Protein AF-A0A1U7EDB3-F1 (afdb_monomer)

Secondary structure (DSSP, 8-state):
--PPP--------------TTTTHHHHHHHHHHHHTTSTT-S-HHHHHHHHTTTTSSEE--S-GGG-S-GGGGGG-S-EEEEE-SPP-S---SS-SEEEE-TTSS-HHHHHHHHHHTS-TTSPPPPHHHHHHHHHHHHHHTTTTTSS--HHHHHHHHHHHHTT--HHHHHHHTPPPHHHHHHHHHHHTT-EEEETTEEEEE--TT-B--HHHHHHHHHHHTTSTT-SEEEEEEE-TTSPEEEEEEESSSS-HHHHHHHTT-EEETTEEEEEESS--HHHHHHHHHHHHHHHHHHTTT-

Mean predicted aligned error: 13.21 Å

pLDDT: mean 75.62, std 24.79, range [22.94, 98.5]

Nearest PDB structures (foldseek):
  5xt3-assembly1_A  TM=9.111E-01  e=3.108E-29  Staphylococcus aureus
  5xsp-assembly1_B  TM=9.036E-01  e=4.960E-29  Staphylococcus aureus
  5o25-assembly1_B  TM=7.641E-01  e=4.954E-14  Thermotoga maritima
  4ls9-assembly1_B  TM=7.081E-01  e=4.673E-14  Mycolicibacterium smegmatis MC2 155
  5o4z-assembly1_A  TM=6.598E-01  e=5.568E-14  Thermotoga maritima

Foldseek 3Di:
DDDDDDDDDDDDDDDDPPDPPPPVVVVVVVVVVVVVVPPQPADLVSLLCVLCPPPVEPQDDLALVPDPCNVVVVVDPEHEYQWQPDHDPHGDPDHPYYHYNVLDLTSLLVVLVVLVPDDPVDDHDAQSSLQSSLLRSCVSCVNVVRSHDPSSVVSNVSSVVNNHDVVVSCVSPDDDPVLVVQLVVQCVQWDDLDFQEIETEDAQPDADDPVSQQVSQVVQQVDPRHQKYWYWGQHPVRWIKIWIAGPLQFQVQVLQVQVVWGDGRGTTMDTGPPDTSVRVVVVSSVSVVVCVVVVVGD

Sequence (298 aa):
MTQPTYSLGSEPPTTHLKNGKGRNTHCQQRLQTIGNTGLLSNSLSIKVFKIFYAFDIAIKLHKPSMIPAPELMDVSSNVVIIDHHRRGQEFPDNPVLVYIEPYASSASELITELFEYQSNDIDTINKIEATAMLAGIIVDTRNFSLRTGSRTFDAASYLQSNGADTVLIQEALKEDLDTYLERSHLLETMEFVVPGMAVVNGADDRVYDTVLAAQTADTMLSMEDVEASFVITKRTDGRVGISARSLSKVNVQRIMEKLGGGGHLSNAATQIENVSVSEAKKRLEDVLKDEEEKGETR

Radius of gyration: 25.46 Å; Cα contacts (8 Å, |Δi|>4): 442; chains: 1; bounding box: 48×45×102 Å

Structure (mmCIF, N/CA/C/O backbone):
data_AF-A0A1U7EDB3-F1
#
_entry.id   AF-A0A1U7EDB3-F1
#
loop_
_atom_site.group_PDB
_atom_site.id
_atom_site.type_symbol
_atom_site.label_atom_id
_atom_site.label_alt_id
_atom_site.label_comp_id
_atom_site.label_asym_id
_atom_site.label_entity_id
_atom_site.label_seq_id
_atom_site.pdbx_PDB_ins_code
_atom_site.Cartn_x
_atom_site.Cartn_y
_atom_site.Cartn_z
_atom_site.occupancy
_atom_site.B_iso_or_equiv
_atom_site.auth_seq_id
_atom_site.auth_comp_id
_atom_site.auth_asym_id
_atom_site.auth_atom_id
_atom_site.pdbx_PDB_model_num
ATOM 1 N N . MET A 1 1 ? -13.092 -21.148 -81.196 1.00 36.72 1 MET A N 1
ATOM 2 C CA . MET A 1 1 ? -13.319 -20.381 -79.950 1.00 36.72 1 MET A CA 1
ATOM 3 C C . MET A 1 1 ? -13.245 -21.349 -78.781 1.00 36.72 1 MET A C 1
ATOM 5 O O . MET A 1 1 ? -13.557 -22.505 -79.006 1.00 36.72 1 MET A O 1
ATOM 9 N N . THR A 1 2 ? -12.826 -20.848 -77.612 1.00 28.17 2 THR A N 1
ATOM 10 C CA . THR A 1 2 ? -12.605 -21.511 -76.304 1.00 28.17 2 THR A CA 1
ATOM 11 C C . THR A 1 2 ? -11.294 -22.290 -76.122 1.00 28.17 2 THR A C 1
ATOM 13 O O . THR A 1 2 ? -11.186 -23.451 -76.502 1.00 28.17 2 THR A O 1
ATOM 16 N N . GLN A 1 3 ? -10.324 -21.637 -75.470 1.00 22.94 3 GLN A N 1
ATOM 17 C CA . GLN A 1 3 ? -9.308 -22.287 -74.635 1.00 22.94 3 GLN A CA 1
ATOM 18 C C . GLN A 1 3 ? -9.808 -22.344 -73.179 1.00 22.94 3 GLN A C 1
ATOM 20 O O . GLN A 1 3 ? -10.426 -21.370 -72.740 1.00 22.94 3 GLN A O 1
ATOM 25 N N . PRO A 1 4 ? -9.514 -23.418 -72.424 1.00 27.59 4 PRO A N 1
ATOM 26 C CA . PRO A 1 4 ? -9.643 -23.453 -70.978 1.00 27.59 4 PRO A CA 1
ATOM 27 C C . PRO A 1 4 ? -8.294 -23.303 -70.252 1.00 27.59 4 PRO A C 1
ATOM 29 O O . PRO A 1 4 ? -7.214 -23.578 -70.771 1.00 27.59 4 PRO A O 1
ATOM 32 N N . THR A 1 5 ? -8.441 -22.840 -69.019 1.00 26.44 5 THR A N 1
ATOM 33 C CA . THR A 1 5 ? -7.490 -22.488 -67.962 1.00 26.44 5 THR A CA 1
ATOM 34 C C . THR A 1 5 ? -6.628 -23.642 -67.437 1.00 26.44 5 THR A C 1
ATOM 36 O O . THR A 1 5 ? -7.140 -24.742 -67.243 1.00 26.44 5 THR A O 1
ATOM 39 N N . TYR A 1 6 ? -5.374 -23.344 -67.065 1.00 26.00 6 TYR A N 1
ATOM 40 C CA . TYR A 1 6 ? -4.557 -24.156 -66.153 1.00 26.00 6 TYR A CA 1
ATOM 41 C C . TYR A 1 6 ? -4.039 -23.326 -64.969 1.00 26.00 6 TYR A C 1
ATOM 43 O O . TYR A 1 6 ? -3.712 -22.149 -65.096 1.00 26.00 6 TYR A O 1
ATOM 51 N N . SER A 1 7 ? -4.008 -24.004 -63.825 1.00 25.78 7 SER A N 1
ATOM 52 C CA . SER A 1 7 ? -3.592 -23.608 -62.478 1.00 25.78 7 SER A CA 1
ATOM 53 C C . SER A 1 7 ? -2.127 -23.178 -62.355 1.00 25.78 7 SER A C 1
ATOM 55 O O . SER A 1 7 ? -1.255 -23.830 -62.929 1.00 25.78 7 SER A O 1
ATOM 57 N N . LEU A 1 8 ? -1.846 -22.204 -61.484 1.00 28.94 8 LEU A N 1
ATOM 58 C CA . LEU A 1 8 ? -0.508 -21.956 -60.939 1.00 28.94 8 LEU A CA 1
ATOM 59 C C . LEU A 1 8 ? -0.521 -22.075 -59.415 1.00 28.94 8 LEU A C 1
ATOM 61 O O . LEU A 1 8 ? -1.421 -21.577 -58.739 1.00 28.94 8 LEU A O 1
ATOM 65 N N . GLY A 1 9 ? 0.473 -22.819 -58.936 1.00 25.00 9 GLY A N 1
ATOM 66 C CA . GLY A 1 9 ? 0.711 -23.159 -57.548 1.00 25.00 9 GLY A CA 1
ATOM 67 C C . GLY A 1 9 ? 1.362 -22.045 -56.733 1.00 25.00 9 GLY A C 1
ATOM 68 O O . GLY A 1 9 ? 1.677 -20.959 -57.207 1.00 25.00 9 GLY A O 1
ATOM 69 N N . SER A 1 10 ? 1.523 -22.403 -55.470 1.00 27.78 10 SER A N 1
ATOM 70 C CA . SER A 1 10 ? 2.041 -21.688 -54.312 1.00 27.78 10 SER A CA 1
ATOM 71 C C . SER A 1 10 ? 3.460 -21.116 -54.438 1.00 27.78 10 SER A C 1
ATOM 73 O O . SER A 1 10 ? 4.402 -21.872 -54.665 1.00 27.78 10 SER A O 1
ATOM 75 N N . GLU A 1 11 ? 3.613 -19.840 -54.076 1.00 23.92 11 GLU A N 1
ATOM 76 C CA . GLU A 1 11 ? 4.826 -19.273 -53.465 1.00 23.92 11 GLU A CA 1
ATOM 77 C C . GLU A 1 11 ? 4.424 -18.440 -52.225 1.00 23.92 11 GLU A C 1
ATOM 79 O O . GLU A 1 11 ? 3.386 -17.770 -52.257 1.00 23.92 11 GLU A O 1
ATOM 84 N N . PRO A 1 12 ? 5.182 -18.487 -51.112 1.00 25.50 12 PRO A N 1
ATOM 85 C CA . PRO A 1 12 ? 4.883 -17.710 -49.912 1.00 25.50 12 PRO A CA 1
ATOM 86 C C . PRO A 1 12 ? 5.317 -16.240 -50.078 1.00 25.50 12 PRO A C 1
ATOM 88 O O . PRO A 1 12 ? 6.393 -15.978 -50.619 1.00 25.50 12 PRO A O 1
ATOM 91 N N . PRO A 1 13 ? 4.544 -15.258 -49.578 1.00 27.50 13 PRO A N 1
ATOM 92 C CA . PRO A 1 13 ? 4.941 -13.861 -49.651 1.00 27.50 13 PRO A CA 1
ATOM 93 C C . PRO A 1 13 ? 6.043 -13.568 -48.626 1.00 27.50 13 PRO A C 1
ATOM 95 O O . PRO A 1 13 ? 5.805 -13.460 -47.425 1.00 27.50 13 PRO A O 1
ATOM 98 N N . THR A 1 14 ? 7.265 -13.387 -49.116 1.00 26.02 14 THR A N 1
ATOM 99 C CA . THR A 1 14 ? 8.355 -12.725 -48.399 1.00 26.02 14 THR A CA 1
ATOM 100 C C . THR A 1 14 ? 7.995 -11.256 -48.160 1.00 26.02 14 THR A C 1
ATOM 102 O O . THR A 1 14 ? 8.164 -10.410 -49.040 1.00 26.02 14 THR A O 1
ATOM 105 N N . THR A 1 15 ? 7.508 -10.914 -46.967 1.00 27.59 15 THR A N 1
ATOM 106 C CA . THR A 1 15 ? 7.399 -9.515 -46.535 1.00 27.59 15 THR A CA 1
ATOM 107 C C . THR A 1 15 ? 8.701 -9.073 -45.884 1.00 27.59 15 THR A C 1
ATOM 109 O O . THR A 1 15 ? 8.975 -9.360 -44.722 1.00 27.59 15 THR A O 1
ATOM 112 N N . HIS A 1 16 ? 9.503 -8.346 -46.658 1.00 24.17 16 HIS A N 1
ATOM 113 C CA . HIS A 1 16 ? 10.640 -7.574 -46.176 1.00 24.17 16 HIS A CA 1
ATOM 114 C C . HIS A 1 16 ? 10.219 -6.625 -45.038 1.00 24.17 16 HIS A C 1
ATOM 116 O O . HIS A 1 16 ? 9.468 -5.672 -45.261 1.00 24.17 16 HIS A O 1
ATOM 122 N N . LEU A 1 17 ? 10.761 -6.851 -43.838 1.00 26.91 17 LEU A N 1
ATOM 123 C CA . LEU A 1 17 ? 10.853 -5.866 -42.759 1.00 26.91 17 LEU A CA 1
ATOM 124 C C . LEU A 1 17 ? 11.657 -4.658 -43.266 1.00 26.91 17 LEU A C 1
ATOM 126 O O . LEU A 1 17 ? 12.885 -4.640 -43.247 1.00 26.91 17 LEU A O 1
ATOM 130 N N . LYS A 1 18 ? 10.961 -3.644 -43.785 1.00 26.33 18 LYS A N 1
ATOM 131 C CA . LYS A 1 18 ? 11.568 -2.357 -44.138 1.00 26.33 18 LYS A CA 1
ATOM 132 C C . LYS A 1 18 ? 11.773 -1.526 -42.867 1.00 26.33 18 LYS A C 1
ATOM 134 O O . LYS A 1 18 ? 10.814 -0.993 -42.322 1.00 26.33 18 LYS A O 1
ATOM 139 N N . ASN A 1 19 ? 13.036 -1.429 -42.451 1.00 29.80 19 ASN A N 1
ATOM 140 C CA . ASN A 1 19 ? 13.691 -0.406 -41.623 1.00 29.80 19 ASN A CA 1
ATOM 141 C C . ASN A 1 19 ? 12.784 0.578 -40.848 1.00 29.80 19 ASN A C 1
ATOM 143 O O . ASN A 1 19 ? 12.251 1.539 -41.408 1.00 29.80 19 ASN A O 1
ATOM 147 N N . GLY A 1 20 ? 12.756 0.420 -39.520 1.00 32.19 20 GLY A N 1
ATOM 148 C CA . GLY A 1 20 ? 12.051 1.245 -38.526 1.00 32.19 20 GLY A CA 1
ATOM 149 C C . GLY A 1 20 ? 12.555 2.685 -38.313 1.00 32.19 20 GLY A C 1
ATOM 150 O O . GLY A 1 20 ? 12.258 3.287 -37.288 1.00 32.19 20 GLY A O 1
ATOM 151 N N . LYS A 1 21 ? 13.279 3.291 -39.264 1.00 29.84 21 LYS A N 1
ATOM 152 C CA . LYS A 1 21 ? 13.798 4.670 -39.111 1.00 29.84 21 LYS A CA 1
ATOM 153 C C . LYS A 1 21 ? 12.766 5.777 -39.384 1.00 29.84 21 LYS A C 1
ATOM 155 O O . LYS A 1 21 ? 12.985 6.909 -38.975 1.00 29.84 21 LYS A O 1
ATOM 160 N N . GLY A 1 22 ? 11.655 5.477 -40.066 1.00 26.80 22 GLY A N 1
ATOM 161 C CA . GLY A 1 22 ? 10.676 6.491 -40.501 1.00 26.80 22 GLY A CA 1
ATOM 162 C C . GLY A 1 22 ? 9.413 6.639 -39.641 1.00 26.80 22 GLY A C 1
ATOM 163 O O . GLY A 1 22 ? 8.732 7.651 -39.754 1.00 26.80 22 GLY A O 1
ATOM 164 N N . ARG A 1 23 ? 9.073 5.647 -38.805 1.00 34.41 23 ARG A N 1
ATOM 165 C CA . ARG A 1 23 ? 7.847 5.669 -37.973 1.00 34.41 23 ARG A CA 1
ATOM 166 C C . ARG A 1 23 ? 8.093 6.236 -36.574 1.00 34.41 23 ARG A C 1
ATOM 168 O O . ARG A 1 23 ? 7.235 6.926 -36.030 1.00 34.41 23 ARG A O 1
ATOM 175 N N . ASN A 1 24 ? 9.309 6.045 -36.062 1.00 37.12 24 ASN A N 1
ATOM 176 C CA . ASN A 1 24 ? 9.748 6.525 -34.753 1.00 37.12 24 ASN A CA 1
ATOM 177 C C . ASN A 1 24 ? 9.695 8.067 -34.640 1.00 37.12 24 ASN A C 1
ATOM 179 O O . ASN A 1 24 ? 9.317 8.622 -33.612 1.00 37.12 24 ASN A O 1
ATOM 183 N N . THR A 1 25 ? 9.965 8.779 -35.737 1.00 31.83 25 THR A N 1
ATOM 184 C CA . THR A 1 25 ? 9.966 10.251 -35.798 1.00 31.83 25 THR A CA 1
ATOM 185 C C . THR A 1 25 ? 8.581 10.876 -35.633 1.00 31.83 25 THR A C 1
ATOM 187 O O . THR A 1 25 ? 8.468 11.937 -35.021 1.00 31.83 25 THR A O 1
ATOM 190 N N . HIS A 1 26 ? 7.517 10.234 -36.125 1.00 32.47 26 HIS A N 1
ATOM 191 C CA . HIS A 1 26 ? 6.167 10.804 -36.048 1.00 32.47 26 HIS A CA 1
ATOM 192 C C . HIS A 1 26 ? 5.552 10.651 -34.646 1.00 32.47 26 HIS A C 1
ATOM 194 O O . HIS A 1 26 ? 4.855 11.547 -34.165 1.00 32.47 26 HIS A O 1
ATOM 200 N N . CYS A 1 27 ? 5.881 9.554 -33.954 1.00 34.91 27 CYS A N 1
ATOM 201 C CA . CYS A 1 27 ? 5.460 9.300 -32.576 1.00 34.91 27 CYS A CA 1
ATOM 202 C C . CYS A 1 27 ? 6.243 10.175 -31.573 1.00 34.91 27 CYS A C 1
ATOM 204 O O . CYS A 1 27 ? 5.649 10.818 -30.704 1.00 34.91 27 CYS A O 1
ATOM 206 N N . GLN A 1 28 ? 7.561 10.324 -31.769 1.00 35.06 28 GLN A N 1
ATOM 207 C CA . GLN A 1 28 ? 8.404 11.234 -30.978 1.00 35.06 28 GLN A CA 1
ATOM 208 C C . GLN A 1 28 ? 7.965 12.706 -31.080 1.00 35.06 28 GLN A C 1
ATOM 210 O O . GLN A 1 28 ? 7.926 13.409 -30.068 1.00 35.06 28 GLN A O 1
ATOM 215 N N . GLN A 1 29 ? 7.573 13.173 -32.272 1.00 32.22 29 GLN A N 1
ATOM 216 C CA . GLN A 1 29 ? 7.087 14.546 -32.477 1.00 32.22 29 GLN A CA 1
ATOM 217 C C . GLN A 1 29 ? 5.763 14.829 -31.742 1.00 32.22 29 GLN A C 1
ATOM 219 O O . GLN A 1 29 ? 5.570 15.923 -31.204 1.00 32.22 29 GLN A O 1
ATOM 224 N N . ARG A 1 30 ? 4.855 13.848 -31.647 1.00 39.81 30 ARG A N 1
ATOM 225 C CA . ARG A 1 30 ? 3.594 14.008 -30.897 1.00 39.81 30 ARG A CA 1
ATOM 226 C C . ARG A 1 30 ? 3.786 13.928 -29.381 1.00 39.81 30 ARG A C 1
ATOM 228 O O . ARG A 1 30 ? 3.149 14.697 -28.666 1.00 39.81 30 ARG A O 1
ATOM 235 N N . LEU A 1 31 ? 4.726 13.120 -28.889 1.00 35.19 31 LEU A N 1
ATOM 236 C CA . LEU A 1 31 ? 5.117 13.091 -27.470 1.00 35.19 31 LEU A CA 1
ATOM 237 C C . LEU A 1 31 ? 5.738 14.415 -26.993 1.00 35.19 31 LEU A C 1
ATOM 239 O O . LEU A 1 31 ? 5.483 14.838 -25.866 1.00 35.19 31 LEU A O 1
ATOM 243 N N . GLN A 1 32 ? 6.503 15.104 -27.848 1.00 34.72 32 GLN A N 1
ATOM 244 C CA . GLN A 1 32 ? 6.981 16.466 -27.568 1.00 34.72 32 GLN A CA 1
ATOM 245 C C . GLN A 1 32 ? 5.835 17.487 -27.537 1.00 34.72 32 GLN A C 1
ATOM 247 O O . GLN A 1 32 ? 5.824 18.380 -26.693 1.00 34.72 32 GLN A O 1
ATOM 252 N N . THR A 1 33 ? 4.838 17.327 -28.412 1.00 33.19 33 THR A N 1
ATOM 253 C CA . THR A 1 33 ? 3.674 18.225 -28.473 1.00 33.19 33 THR A CA 1
ATOM 254 C C . THR A 1 33 ? 2.795 18.097 -27.221 1.00 33.19 33 THR A C 1
ATOM 256 O O . THR A 1 33 ? 2.348 19.108 -26.690 1.00 33.19 33 THR A O 1
ATOM 259 N N . ILE A 1 34 ? 2.616 16.881 -26.692 1.00 35.22 34 ILE A N 1
ATOM 260 C CA . ILE A 1 34 ? 1.866 16.617 -25.447 1.00 35.22 34 ILE A CA 1
ATOM 261 C C . ILE A 1 34 ? 2.701 16.977 -24.200 1.00 35.22 34 ILE A C 1
ATOM 263 O O . ILE A 1 34 ? 2.164 17.421 -23.191 1.00 35.22 34 ILE A O 1
ATOM 267 N N . GLY A 1 35 ? 4.032 16.864 -24.260 1.00 33.59 35 GLY A N 1
ATOM 268 C CA . GLY A 1 35 ? 4.919 17.353 -23.197 1.00 33.59 35 GLY A CA 1
ATOM 269 C C . GLY A 1 35 ? 4.859 18.874 -22.994 1.00 33.59 35 GLY A C 1
ATOM 270 O O . GLY A 1 35 ? 5.029 19.345 -21.873 1.00 33.59 35 GLY A O 1
ATOM 271 N N . ASN A 1 36 ? 4.559 19.636 -24.051 1.00 32.97 36 ASN A N 1
ATOM 272 C CA . ASN A 1 36 ? 4.476 21.099 -24.012 1.00 32.97 36 ASN A CA 1
ATOM 273 C C . ASN A 1 36 ? 3.123 21.648 -23.517 1.00 32.97 36 ASN A C 1
ATOM 275 O O . ASN A 1 36 ? 3.024 22.849 -23.280 1.00 32.97 36 ASN A O 1
ATOM 279 N N . THR A 1 37 ? 2.089 20.815 -23.334 1.00 34.88 37 THR A N 1
ATOM 280 C CA . THR A 1 37 ? 0.769 21.262 -22.836 1.00 34.88 37 THR A CA 1
ATOM 281 C C . THR A 1 37 ? 0.652 21.255 -21.309 1.00 34.88 37 THR A C 1
ATOM 283 O O . THR A 1 37 ? -0.422 21.526 -20.779 1.00 34.88 37 THR A O 1
ATOM 286 N N . GLY A 1 38 ? 1.732 20.951 -20.578 1.00 29.80 38 GLY A N 1
ATOM 287 C CA . GLY A 1 38 ? 1.750 20.991 -19.109 1.00 29.80 38 GLY A CA 1
ATOM 288 C C . GLY A 1 38 ? 0.920 19.901 -18.412 1.00 29.80 38 GLY A C 1
ATOM 289 O O . GLY A 1 38 ? 0.904 19.851 -17.187 1.00 29.80 38 GLY A O 1
ATOM 290 N N . LEU A 1 39 ? 0.283 18.995 -19.162 1.00 32.72 39 LEU A N 1
ATOM 291 C CA . LEU A 1 39 ? -0.579 17.918 -18.647 1.00 32.72 39 LEU A CA 1
ATOM 292 C C . LEU A 1 39 ? 0.178 16.722 -18.032 1.00 32.72 39 LEU A C 1
ATOM 294 O O . LEU A 1 39 ? -0.452 15.818 -17.495 1.00 32.72 39 LEU A O 1
ATOM 298 N N . LEU A 1 40 ? 1.514 16.691 -18.101 1.00 40.28 40 LEU A N 1
ATOM 299 C CA . LEU A 1 40 ? 2.342 15.521 -17.750 1.00 40.28 40 LEU A CA 1
ATOM 300 C C . LEU A 1 40 ? 3.434 15.839 -16.715 1.00 40.28 40 LEU A C 1
ATOM 302 O O . LEU A 1 40 ? 4.573 15.380 -16.819 1.00 40.28 40 LEU A O 1
ATOM 306 N N . SER A 1 41 ? 3.093 16.663 -15.729 1.00 31.66 41 SER A N 1
ATOM 307 C CA . SER A 1 41 ? 3.997 17.095 -14.667 1.00 31.66 41 SER A CA 1
ATOM 308 C C . SER A 1 41 ? 3.805 16.229 -13.414 1.00 31.66 41 SER A C 1
ATOM 310 O O . SER A 1 41 ? 2.754 16.277 -12.787 1.00 31.66 41 SER A O 1
ATOM 312 N N . ASN A 1 42 ? 4.849 15.486 -13.034 1.00 33.88 42 ASN A N 1
ATOM 313 C CA . ASN A 1 42 ? 5.124 15.035 -11.657 1.00 33.88 42 ASN A CA 1
ATOM 314 C C . ASN A 1 42 ? 4.560 13.713 -11.105 1.00 33.88 42 ASN A C 1
ATOM 316 O O . ASN A 1 42 ? 4.418 13.598 -9.893 1.00 33.88 42 ASN A O 1
ATOM 320 N N . SER A 1 43 ? 4.402 12.644 -11.890 1.00 34.62 43 SER A N 1
ATOM 321 C CA . SER A 1 43 ? 4.397 11.302 -11.275 1.00 34.62 43 SER A CA 1
ATOM 322 C C . SER A 1 43 ? 5.389 10.357 -11.942 1.00 34.62 43 SER A C 1
ATOM 324 O O . SER A 1 43 ? 5.504 10.294 -13.168 1.00 34.62 43 SER A O 1
ATOM 326 N N . LEU A 1 44 ? 6.147 9.627 -11.120 1.00 33.66 44 LEU A N 1
ATOM 327 C CA . LEU A 1 44 ? 7.070 8.573 -11.547 1.00 33.66 44 LEU A CA 1
ATOM 328 C C . LEU A 1 44 ? 6.364 7.545 -12.451 1.00 33.66 44 LEU A C 1
ATOM 330 O O .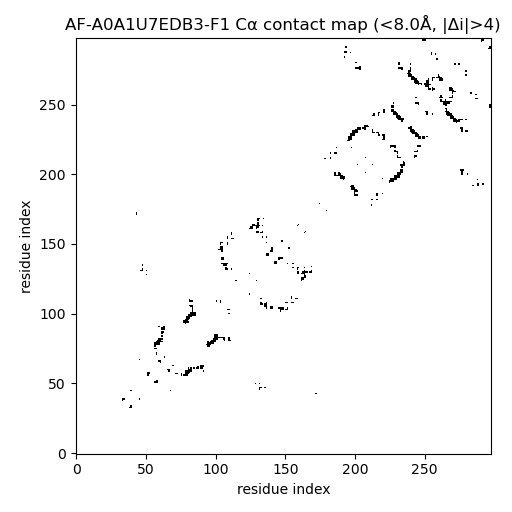 LEU A 1 44 ? 6.958 7.068 -13.418 1.00 33.66 44 LEU A O 1
ATOM 334 N N . SER A 1 45 ? 5.063 7.334 -12.226 1.00 34.50 45 SER A N 1
ATOM 335 C CA . SER A 1 45 ? 4.166 6.538 -13.065 1.00 34.50 45 SER A CA 1
ATOM 336 C C . SER A 1 45 ? 4.164 6.974 -14.534 1.00 34.50 45 SER A C 1
ATOM 338 O O . SER A 1 45 ? 4.107 6.116 -15.402 1.00 34.50 45 SER A O 1
ATOM 340 N N . ILE A 1 46 ? 4.301 8.272 -14.843 1.00 34.50 46 ILE A N 1
ATOM 341 C CA . ILE A 1 46 ? 4.309 8.815 -16.218 1.00 34.50 46 ILE A CA 1
ATOM 342 C C . ILE A 1 46 ? 5.675 8.633 -16.905 1.00 34.50 46 ILE A C 1
ATOM 344 O O . ILE A 1 46 ? 5.741 8.422 -18.119 1.00 34.50 46 ILE A O 1
ATOM 348 N N . LYS A 1 47 ? 6.783 8.683 -16.150 1.00 31.39 47 LYS A N 1
ATOM 349 C CA . LYS A 1 47 ? 8.131 8.403 -16.689 1.00 31.39 47 LYS A CA 1
ATOM 350 C C . LYS A 1 47 ? 8.309 6.915 -16.990 1.00 31.39 47 LYS A C 1
ATOM 352 O O . LYS A 1 47 ? 8.855 6.573 -18.033 1.00 31.39 47 LYS A O 1
ATOM 357 N N . VAL A 1 48 ? 7.767 6.065 -16.122 1.00 35.31 48 VAL A N 1
ATOM 358 C CA . VAL A 1 48 ? 7.653 4.617 -16.319 1.00 35.31 48 VAL A CA 1
ATOM 359 C C . VAL A 1 48 ? 6.724 4.314 -17.512 1.00 35.31 48 VAL A C 1
ATOM 361 O O . VAL A 1 48 ? 7.096 3.534 -18.383 1.00 35.31 48 VAL A O 1
ATOM 364 N N . PHE A 1 49 ? 5.609 5.047 -17.671 1.00 37.75 49 PHE A N 1
ATOM 365 C CA . PHE A 1 49 ? 4.699 4.925 -18.826 1.00 37.75 49 PHE A CA 1
ATOM 366 C C . PHE A 1 49 ? 5.358 5.202 -20.189 1.00 37.75 49 PHE A C 1
ATOM 368 O O . PHE A 1 49 ? 5.007 4.571 -21.182 1.00 37.75 49 PHE A O 1
ATOM 375 N N . LYS A 1 50 ? 6.336 6.118 -20.255 1.00 32.22 50 LYS A N 1
ATOM 376 C CA . LYS A 1 50 ? 7.057 6.442 -21.502 1.00 32.22 50 LYS A CA 1
ATOM 377 C C . LYS A 1 50 ? 7.946 5.305 -22.021 1.00 32.22 50 LYS A C 1
ATOM 379 O O . LYS A 1 50 ? 8.213 5.278 -23.217 1.00 32.22 50 LYS A O 1
ATOM 384 N N . ILE A 1 51 ? 8.387 4.385 -21.163 1.00 37.56 51 ILE A N 1
ATOM 385 C CA . ILE A 1 51 ? 9.328 3.312 -21.534 1.00 37.56 51 ILE A CA 1
ATOM 386 C C . ILE A 1 51 ? 8.604 2.083 -22.094 1.00 37.56 51 ILE A C 1
ATOM 388 O O . ILE A 1 51 ? 9.122 1.427 -22.993 1.00 37.56 51 ILE A O 1
ATOM 392 N N . PHE A 1 52 ? 7.347 1.853 -21.706 1.00 41.88 52 PHE A N 1
ATOM 393 C CA . PHE A 1 52 ? 6.516 0.798 -22.303 1.00 41.88 52 PHE A CA 1
ATOM 394 C C . PHE A 1 52 ? 6.152 1.049 -23.780 1.00 41.88 52 PHE A C 1
ATOM 396 O O . PHE A 1 52 ? 5.738 0.123 -24.469 1.00 41.88 52 PHE A O 1
ATOM 403 N N . TYR A 1 53 ? 6.327 2.278 -24.285 1.00 36.19 53 TYR A N 1
ATOM 404 C CA . TYR A 1 53 ? 6.030 2.664 -25.673 1.00 36.19 53 TYR A CA 1
ATOM 405 C C . TYR A 1 53 ? 7.215 2.522 -26.644 1.00 36.19 53 TYR A C 1
ATOM 407 O O . TYR A 1 53 ? 7.053 2.796 -27.834 1.00 36.19 53 TYR A O 1
ATOM 415 N N . ALA A 1 54 ? 8.393 2.078 -26.184 1.00 32.91 54 ALA A N 1
ATOM 416 C CA . ALA A 1 54 ? 9.589 1.948 -27.027 1.00 32.91 54 ALA A CA 1
ATOM 417 C C . ALA A 1 54 ? 9.500 0.837 -28.100 1.00 32.91 54 ALA A C 1
ATOM 419 O O . ALA A 1 54 ? 10.366 0.753 -28.967 1.00 32.91 54 ALA A O 1
ATOM 420 N N . PHE A 1 55 ? 8.436 0.024 -28.092 1.00 33.06 55 PHE A N 1
ATOM 421 C CA . PHE A 1 55 ? 8.299 -1.159 -28.946 1.00 33.06 55 PHE A CA 1
ATOM 422 C C . PHE A 1 55 ? 7.109 -1.158 -29.913 1.00 33.06 55 PHE A C 1
ATOM 424 O O . PHE A 1 55 ? 6.675 -2.237 -30.270 1.00 33.06 55 PHE A O 1
ATOM 431 N N . ASP A 1 56 ? 6.528 -0.029 -30.351 1.00 32.09 56 ASP A N 1
ATOM 432 C CA . ASP A 1 56 ? 5.363 -0.037 -31.290 1.00 32.09 56 ASP A CA 1
ATOM 433 C C . ASP A 1 56 ? 4.215 -1.002 -30.852 1.00 32.09 56 ASP A C 1
ATOM 435 O O . ASP A 1 56 ? 3.370 -1.437 -31.639 1.00 32.09 56 ASP A O 1
ATOM 439 N N . ILE A 1 57 ? 4.193 -1.344 -29.561 1.00 36.34 57 ILE A N 1
ATOM 440 C CA . ILE A 1 57 ? 3.350 -2.329 -28.900 1.00 36.34 57 ILE A CA 1
ATOM 441 C C . ILE A 1 57 ? 2.817 -1.604 -27.674 1.00 36.34 57 ILE A C 1
ATOM 443 O O . ILE A 1 57 ? 3.566 -1.279 -26.756 1.00 36.34 57 ILE A O 1
ATOM 447 N N . ALA A 1 58 ? 1.517 -1.326 -27.659 1.00 38.47 58 ALA A N 1
ATOM 448 C CA . ALA A 1 58 ? 0.857 -0.852 -26.455 1.00 38.47 58 ALA A CA 1
ATOM 449 C C . ALA A 1 58 ? 0.853 -1.999 -25.432 1.00 38.47 58 ALA A C 1
ATOM 451 O O . ALA A 1 58 ? 0.001 -2.885 -25.511 1.00 38.47 58 ALA A O 1
ATOM 452 N N . ILE A 1 59 ? 1.812 -2.001 -24.500 1.00 44.91 59 ILE A N 1
ATOM 453 C CA . ILE A 1 59 ? 1.784 -2.879 -23.327 1.00 44.91 59 ILE A CA 1
ATOM 454 C C . ILE A 1 59 ? 0.639 -2.379 -22.446 1.00 44.91 59 ILE A C 1
ATOM 456 O O . ILE A 1 59 ? 0.726 -1.328 -21.809 1.00 44.91 59 ILE A O 1
ATOM 460 N N . LYS A 1 60 ? -0.493 -3.085 -22.496 1.00 48.97 60 LYS A N 1
ATOM 461 C CA . LYS A 1 60 ? -1.691 -2.712 -21.739 1.00 48.97 60 LYS A CA 1
ATOM 462 C C . LYS A 1 60 ? -1.530 -3.104 -20.274 1.00 48.97 60 LYS A C 1
ATOM 464 O O . LYS A 1 60 ? -1.229 -4.255 -19.972 1.00 48.97 60 LYS A O 1
ATOM 469 N N . LEU A 1 61 ? -1.815 -2.157 -19.381 1.00 47.16 61 LEU A N 1
ATOM 470 C CA . LEU A 1 61 ? -2.113 -2.458 -17.983 1.00 47.16 61 LEU A CA 1
ATOM 471 C C . LEU A 1 61 ? -3.427 -3.245 -17.897 1.00 47.16 61 LEU A C 1
ATOM 473 O O . LEU A 1 61 ? -4.332 -3.057 -18.714 1.00 47.16 61 LEU A O 1
ATOM 477 N N . HIS A 1 62 ? -3.526 -4.084 -16.867 1.00 40.44 62 HIS A N 1
ATOM 478 C CA . HIS A 1 62 ? -4.620 -5.013 -16.592 1.00 40.44 62 HIS A CA 1
ATOM 479 C C . HIS A 1 62 ? -6.043 -4.501 -16.838 1.00 40.44 62 HIS A C 1
ATOM 481 O O . HIS A 1 62 ? -6.920 -5.256 -17.252 1.00 40.44 62 HIS A O 1
ATOM 487 N N . LYS A 1 63 ? -6.286 -3.222 -16.529 1.00 51.59 63 LYS A N 1
ATOM 488 C CA . LYS A 1 63 ? -7.597 -2.587 -16.645 1.00 51.59 63 LYS A CA 1
ATOM 489 C C . LYS A 1 63 ? -7.514 -1.388 -17.584 1.00 51.59 63 LYS A C 1
ATOM 491 O O . LYS A 1 63 ? -6.790 -0.441 -17.266 1.00 51.59 63 LYS A O 1
ATOM 496 N N . PRO A 1 64 ? -8.293 -1.370 -18.680 1.00 52.91 64 PRO A N 1
ATOM 497 C CA . PRO A 1 64 ? -8.380 -0.219 -19.575 1.00 52.91 64 PRO A CA 1
ATOM 498 C C . PRO A 1 64 ? -8.736 1.088 -18.855 1.00 52.91 64 PRO A C 1
ATOM 500 O O . PRO A 1 64 ? -8.229 2.148 -19.206 1.00 52.91 64 PRO A O 1
ATOM 503 N N . SER A 1 65 ? -9.543 0.996 -17.795 1.00 49.75 65 SER A N 1
ATOM 504 C CA . SER A 1 65 ? -9.948 2.111 -16.930 1.00 49.75 65 SER A CA 1
ATOM 505 C C . SER A 1 65 ? -8.801 2.759 -16.138 1.00 49.75 65 SER A C 1
ATOM 507 O O . SER A 1 65 ? -8.949 3.884 -15.672 1.00 49.75 65 SER A O 1
ATOM 509 N N . MET A 1 66 ? -7.657 2.083 -15.993 1.00 52.44 66 MET A N 1
ATOM 510 C CA . MET A 1 66 ? -6.485 2.581 -15.259 1.00 52.44 66 MET A CA 1
ATOM 511 C C . MET A 1 66 ? -5.349 3.027 -16.186 1.00 52.44 66 MET A C 1
ATOM 513 O O . MET A 1 66 ? -4.229 3.240 -15.726 1.00 52.44 66 MET A O 1
ATOM 517 N N . ILE A 1 67 ? -5.610 3.152 -17.489 1.00 58.59 67 ILE A N 1
ATOM 518 C CA . ILE A 1 67 ? -4.614 3.609 -18.455 1.00 58.59 67 ILE A CA 1
ATOM 519 C C . ILE A 1 67 ? -4.516 5.145 -18.379 1.00 58.59 67 ILE A C 1
ATOM 521 O O . ILE A 1 67 ? -5.496 5.822 -18.675 1.00 58.59 67 ILE A O 1
ATOM 525 N N . PRO A 1 68 ? -3.346 5.718 -18.031 1.00 49.09 68 PRO A N 1
ATOM 526 C CA . PRO A 1 68 ? -3.153 7.167 -17.910 1.00 49.09 68 PRO A CA 1
ATOM 527 C C . PRO A 1 68 ? -3.359 7.971 -19.205 1.00 49.09 68 PRO A C 1
ATOM 529 O O . PRO A 1 68 ? -3.518 9.184 -19.135 1.00 49.09 68 PRO A O 1
ATOM 532 N N . ALA A 1 69 ? -3.311 7.320 -20.372 1.00 60.94 69 ALA A N 1
ATOM 533 C CA . ALA A 1 69 ? -3.468 7.942 -21.690 1.00 60.94 69 ALA A CA 1
ATOM 534 C C . ALA A 1 69 ? -4.310 7.036 -22.613 1.00 60.94 69 ALA A C 1
ATOM 536 O O . ALA A 1 69 ? -3.754 6.314 -23.451 1.00 60.94 69 ALA A O 1
ATOM 537 N N . PRO A 1 70 ? -5.641 6.984 -22.420 1.00 59.66 70 PRO A N 1
ATOM 538 C CA . PRO A 1 70 ? -6.524 6.092 -23.168 1.00 59.66 70 PRO A CA 1
ATOM 539 C C . PRO A 1 70 ? -6.567 6.406 -24.667 1.00 59.66 70 PRO A C 1
ATOM 541 O O . PRO A 1 70 ? -6.814 5.509 -25.466 1.00 59.66 70 PRO A O 1
ATOM 544 N N . GLU A 1 71 ? -6.243 7.635 -25.073 1.00 59.25 71 GLU A N 1
ATOM 545 C CA . GLU A 1 71 ? -6.224 8.072 -26.474 1.00 59.25 71 GLU A CA 1
ATOM 546 C C . GLU A 1 71 ? -5.166 7.339 -27.311 1.00 59.25 71 GLU A C 1
ATOM 548 O O . GLU A 1 71 ? -5.249 7.300 -28.537 1.00 59.25 71 GLU A O 1
ATOM 553 N N . LEU A 1 72 ? -4.163 6.739 -26.663 1.00 54.91 72 LEU A N 1
ATOM 554 C CA . LEU A 1 72 ? -3.159 5.917 -27.336 1.00 54.91 72 LEU A CA 1
ATOM 555 C C . LEU A 1 72 ? -3.683 4.510 -27.676 1.00 54.91 72 LEU A C 1
ATOM 557 O O . LEU A 1 72 ? -3.043 3.800 -28.451 1.00 54.91 72 LEU A O 1
ATOM 561 N N . MET A 1 73 ? -4.845 4.108 -27.144 1.00 54.81 73 MET A N 1
ATOM 562 C CA . MET A 1 73 ? -5.450 2.801 -27.424 1.00 54.81 73 MET A CA 1
ATOM 563 C C . MET A 1 73 ? -6.068 2.703 -28.818 1.00 54.81 73 MET A C 1
ATOM 565 O O . MET A 1 73 ? -6.066 1.620 -29.396 1.00 54.81 73 MET A O 1
ATOM 569 N N . ASP A 1 74 ? -6.532 3.818 -29.384 1.00 57.06 74 ASP A N 1
ATOM 570 C CA . ASP A 1 74 ? -7.179 3.849 -30.705 1.00 57.06 74 ASP A CA 1
ATOM 571 C C . ASP A 1 74 ? -6.176 3.792 -31.872 1.00 57.06 74 ASP A C 1
ATOM 573 O O . ASP A 1 74 ? -6.557 3.814 -33.043 1.00 57.06 74 ASP A O 1
ATOM 577 N N . VAL A 1 75 ? -4.874 3.738 -31.569 1.00 52.53 75 VAL A N 1
ATOM 578 C CA . VAL A 1 75 ? -3.801 3.914 -32.557 1.00 52.53 75 VAL A CA 1
ATOM 579 C C . VAL A 1 75 ? -3.189 2.584 -33.015 1.00 52.53 75 VAL A C 1
ATOM 581 O O . VAL A 1 75 ? -2.581 2.545 -34.085 1.00 52.53 75 VAL A O 1
ATOM 584 N N . SER A 1 76 ? -3.361 1.478 -32.273 1.00 55.56 76 SER A N 1
ATOM 585 C CA . SER A 1 76 ? -2.761 0.182 -32.630 1.00 55.56 76 SER A CA 1
ATOM 586 C C . SER A 1 76 ? -3.801 -0.905 -32.922 1.00 55.56 76 SER A C 1
ATOM 588 O O . SER A 1 76 ? -4.643 -1.253 -32.101 1.00 55.56 76 SER A O 1
ATOM 590 N N . SER A 1 77 ? -3.708 -1.505 -34.112 1.00 59.19 77 SER A N 1
ATOM 591 C CA . SER A 1 77 ? -4.521 -2.664 -34.512 1.00 59.19 77 SER A CA 1
ATOM 592 C C . SER A 1 77 ? -4.028 -3.988 -33.913 1.00 59.19 77 SER A C 1
ATOM 594 O O . SER A 1 77 ? -4.731 -4.989 -33.981 1.00 59.19 77 SER A O 1
ATOM 596 N N . ASN A 1 78 ? -2.828 -3.991 -33.323 1.00 64.94 78 ASN A N 1
ATOM 597 C CA . ASN A 1 78 ? -2.220 -5.136 -32.652 1.00 64.94 78 ASN A CA 1
ATOM 598 C C . ASN A 1 78 ? -1.912 -4.765 -31.200 1.00 64.94 78 ASN A C 1
ATOM 600 O O . ASN A 1 78 ? -1.312 -3.722 -30.931 1.00 64.94 78 ASN A O 1
ATOM 604 N N . VAL A 1 79 ? -2.326 -5.621 -30.272 1.00 68.75 79 VAL A N 1
ATOM 605 C CA . VAL A 1 79 ? -2.238 -5.392 -28.827 1.00 68.75 79 VAL A CA 1
ATOM 606 C C . VAL A 1 79 ? -1.504 -6.559 -28.186 1.00 68.75 79 VAL A C 1
ATOM 608 O O . VAL A 1 79 ? -1.902 -7.703 -28.387 1.00 68.75 79 VAL A O 1
ATOM 611 N N . VAL A 1 80 ? -0.481 -6.285 -27.380 1.00 73.94 80 VAL A N 1
ATOM 612 C CA . VAL A 1 80 ? 0.180 -7.299 -26.549 1.00 73.94 80 VAL A CA 1
ATOM 613 C C . VAL A 1 80 ? 0.002 -6.922 -25.087 1.00 73.94 80 VAL A C 1
ATOM 615 O O . VAL A 1 80 ? 0.137 -5.761 -24.711 1.00 73.94 80 VAL A O 1
ATOM 618 N N . ILE A 1 81 ? -0.320 -7.907 -24.261 1.00 74.56 81 ILE A N 1
ATOM 619 C CA . ILE A 1 81 ? -0.521 -7.728 -22.826 1.00 74.56 81 ILE A CA 1
ATOM 620 C C . ILE A 1 81 ? 0.610 -8.456 -22.114 1.00 74.56 81 ILE A C 1
ATOM 622 O O . ILE A 1 81 ? 0.741 -9.665 -22.282 1.00 74.56 81 ILE A O 1
ATOM 626 N N . ILE A 1 82 ? 1.406 -7.722 -21.337 1.00 80.19 82 ILE A N 1
ATOM 627 C CA . ILE A 1 82 ? 2.421 -8.270 -20.433 1.00 80.19 82 ILE A CA 1
ATOM 628 C C . ILE A 1 82 ? 2.091 -7.743 -19.048 1.00 80.19 82 ILE A C 1
ATOM 630 O O . ILE A 1 82 ? 2.099 -6.531 -18.838 1.00 80.19 82 ILE A O 1
ATOM 634 N N . ASP A 1 83 ? 1.753 -8.633 -18.125 1.00 78.94 83 ASP A N 1
ATOM 635 C CA . ASP A 1 83 ? 1.271 -8.226 -16.812 1.00 78.94 83 ASP A CA 1
ATOM 636 C C . ASP A 1 83 ? 1.537 -9.296 -15.748 1.00 78.94 83 ASP A C 1
ATOM 638 O O . ASP A 1 83 ? 1.696 -10.476 -16.040 1.00 78.94 83 ASP A O 1
ATOM 642 N N . HIS A 1 84 ? 1.556 -8.886 -14.489 1.00 80.56 84 HIS A N 1
ATOM 643 C CA . HIS A 1 84 ? 1.724 -9.770 -13.335 1.00 80.56 84 HIS A CA 1
ATOM 644 C C . HIS A 1 84 ? 0.488 -9.791 -12.424 1.00 80.56 84 HIS A C 1
ATOM 646 O O . HIS A 1 84 ? 0.487 -10.378 -11.344 1.00 80.56 84 HIS A O 1
ATOM 652 N N . HIS A 1 85 ? -0.603 -9.147 -12.836 1.00 79.00 85 HIS A N 1
ATOM 653 C CA . HIS A 1 85 ? -1.868 -9.200 -12.117 1.00 79.00 85 HIS A CA 1
ATOM 654 C C . HIS A 1 85 ? -2.722 -10.384 -12.578 1.00 79.00 85 HIS A C 1
ATOM 656 O O . HIS A 1 85 ? -2.789 -10.724 -13.760 1.00 79.00 85 HIS A O 1
ATOM 662 N N . ARG A 1 86 ? -3.446 -11.003 -11.639 1.00 75.00 86 ARG A N 1
ATOM 663 C CA . ARG A 1 86 ? -4.461 -12.013 -11.975 1.00 75.00 86 ARG A CA 1
ATOM 664 C C . ARG A 1 86 ? -5.565 -11.388 -12.816 1.00 75.00 86 ARG A C 1
ATOM 666 O O . ARG A 1 86 ? -6.052 -10.325 -12.452 1.00 75.00 86 ARG A O 1
ATOM 673 N N . ARG A 1 87 ? -6.012 -12.100 -13.856 1.00 70.56 87 ARG A N 1
ATOM 674 C CA . ARG A 1 87 ? -7.109 -11.691 -14.749 1.00 70.56 87 ARG A CA 1
ATOM 675 C C . ARG A 1 87 ? -8.378 -11.290 -13.988 1.00 70.56 87 ARG A C 1
ATOM 677 O O . ARG A 1 87 ? -8.984 -12.115 -13.309 1.00 70.56 87 ARG A O 1
ATOM 684 N N . GLY A 1 88 ? -8.776 -10.034 -14.152 1.00 66.56 88 GLY A N 1
ATOM 685 C CA . GLY A 1 88 ? -10.030 -9.453 -13.701 1.00 66.56 88 GLY A CA 1
ATOM 686 C C . GLY A 1 88 ? -11.143 -9.591 -14.741 1.00 66.56 88 GLY A C 1
ATOM 687 O O . GLY A 1 88 ? -10.984 -10.238 -15.776 1.00 66.56 88 GLY A O 1
ATOM 688 N N . GLN A 1 89 ? -12.295 -8.985 -14.441 1.00 57.78 89 GLN A N 1
ATOM 689 C CA . GLN A 1 89 ? -13.461 -9.001 -15.333 1.00 57.78 89 GLN A CA 1
ATOM 690 C C . GLN A 1 89 ? -13.274 -8.104 -16.564 1.00 57.78 89 GLN A C 1
ATOM 692 O O . GLN A 1 89 ? -13.698 -8.4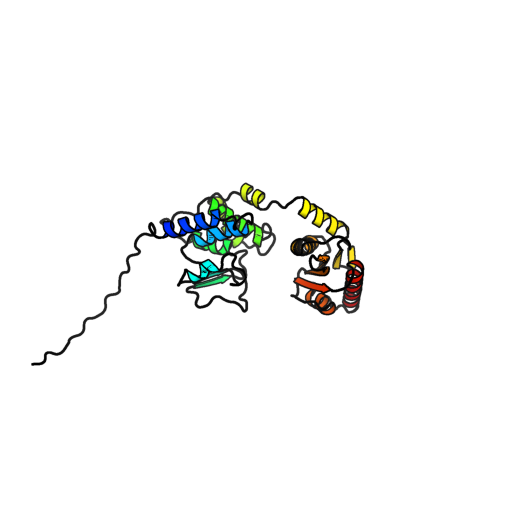70 -17.655 1.00 57.78 89 GLN A O 1
ATOM 697 N N . GLU A 1 90 ? -12.610 -6.958 -16.397 1.00 62.47 90 GLU A N 1
ATOM 698 C CA . GLU A 1 90 ? -12.195 -6.100 -17.507 1.00 62.47 90 GLU A CA 1
ATOM 699 C C . GLU A 1 90 ? -10.932 -6.674 -18.150 1.00 62.47 90 GLU A C 1
ATOM 701 O O . GLU A 1 90 ? -9.944 -6.931 -17.461 1.00 62.47 90 GLU A O 1
ATOM 706 N N . PHE A 1 91 ? -10.961 -6.876 -19.466 1.00 65.75 91 PHE A N 1
ATOM 707 C CA . PHE A 1 91 ? -9.808 -7.334 -20.227 1.00 65.75 91 PHE A CA 1
ATOM 708 C C . PHE A 1 91 ? -9.845 -6.728 -21.632 1.00 65.75 91 PHE A C 1
ATOM 710 O O . PHE A 1 91 ? -10.931 -6.629 -22.201 1.00 65.75 91 PHE A O 1
ATOM 717 N N . PRO A 1 92 ? -8.706 -6.311 -22.206 1.00 68.19 92 PRO A N 1
ATOM 718 C CA . PRO A 1 92 ? -8.703 -5.743 -23.544 1.00 68.19 92 PRO A CA 1
ATOM 719 C C . PRO A 1 92 ? -9.183 -6.736 -24.608 1.00 68.19 92 PRO A C 1
ATOM 721 O O . PRO A 1 92 ? -8.800 -7.907 -24.586 1.00 68.19 92 PRO A O 1
ATOM 724 N N . ASP A 1 93 ? -9.958 -6.241 -25.573 1.00 68.69 93 ASP A N 1
ATOM 725 C CA . ASP A 1 93 ? -10.451 -7.055 -26.683 1.00 68.69 93 ASP A CA 1
ATOM 726 C C . ASP A 1 93 ? -9.326 -7.434 -27.659 1.00 68.69 93 ASP A C 1
ATOM 728 O O . ASP A 1 93 ? -8.445 -6.626 -27.967 1.00 68.69 93 ASP A O 1
ATOM 732 N N . ASN A 1 94 ? -9.392 -8.673 -28.158 1.00 72.38 94 ASN A N 1
ATOM 733 C CA . ASN A 1 94 ? -8.559 -9.237 -29.230 1.00 72.38 94 ASN A CA 1
ATOM 734 C C . ASN A 1 94 ? -7.043 -8.949 -29.129 1.00 72.38 94 ASN A C 1
ATOM 736 O O . ASN A 1 94 ? -6.454 -8.423 -30.079 1.00 72.38 94 ASN A O 1
ATOM 740 N N . PRO A 1 95 ? -6.371 -9.299 -28.016 1.00 75.44 95 PRO A N 1
ATOM 741 C CA . PRO A 1 95 ? -4.921 -9.203 -27.951 1.00 75.44 95 PRO A CA 1
ATOM 742 C C . PRO A 1 95 ? -4.266 -10.219 -28.894 1.00 75.44 95 PRO A C 1
ATOM 744 O O . PRO A 1 95 ? -4.668 -11.379 -28.969 1.00 75.44 95 PRO A O 1
ATOM 747 N N . VAL A 1 96 ? -3.214 -9.780 -29.578 1.00 79.06 96 VAL A N 1
ATOM 748 C CA . VAL A 1 96 ? -2.346 -10.616 -30.417 1.00 79.06 96 VAL A CA 1
ATOM 749 C C . VAL A 1 96 ? -1.509 -11.563 -29.556 1.00 79.06 96 VAL A C 1
ATOM 751 O O . VAL A 1 96 ? -1.241 -12.690 -29.962 1.00 79.06 96 VAL A O 1
ATOM 754 N N . LEU A 1 97 ? -1.114 -11.122 -28.358 1.00 77.94 97 LEU A N 1
ATOM 755 C CA . LEU A 1 97 ? -0.390 -11.934 -27.383 1.00 77.94 97 LEU A CA 1
ATOM 756 C C . LEU A 1 97 ? -0.784 -11.526 -25.961 1.00 77.94 97 LEU A C 1
ATOM 758 O O . LEU A 1 97 ? -0.951 -10.342 -25.665 1.00 77.94 97 LEU A O 1
ATOM 762 N N . VAL A 1 98 ? -0.903 -12.517 -25.080 1.00 82.06 98 VAL A N 1
ATOM 763 C CA . VAL A 1 98 ? -1.135 -12.328 -23.647 1.00 82.06 98 VAL A CA 1
ATOM 764 C C . VAL A 1 98 ? -0.091 -13.127 -22.882 1.00 82.06 98 VAL A C 1
ATOM 766 O O . VAL A 1 98 ? -0.051 -14.349 -22.994 1.00 82.06 98 VAL A O 1
ATOM 769 N N . TYR A 1 99 ? 0.719 -12.435 -22.093 1.00 81.62 99 TYR A N 1
ATOM 770 C CA . TYR A 1 99 ? 1.691 -13.009 -21.178 1.00 81.62 99 TYR A CA 1
ATOM 771 C C . TYR A 1 99 ? 1.395 -12.491 -19.769 1.00 81.62 99 TYR A C 1
ATOM 773 O O . TYR A 1 99 ? 1.637 -11.326 -19.461 1.00 81.62 99 TYR A O 1
ATOM 781 N N . ILE A 1 100 ? 0.777 -13.338 -18.940 1.00 83.44 100 ILE A N 1
ATOM 782 C CA . ILE A 1 100 ? 0.371 -12.984 -17.577 1.00 83.44 100 ILE A CA 1
ATOM 783 C C . ILE A 1 100 ? 1.004 -13.957 -16.593 1.00 83.44 100 ILE A C 1
ATOM 785 O O . ILE A 1 100 ? 0.686 -15.144 -16.624 1.00 83.44 100 ILE A O 1
ATOM 789 N N . GLU A 1 101 ? 1.827 -13.439 -15.686 1.00 85.88 101 GLU A N 1
ATOM 790 C CA . GLU A 1 101 ? 2.538 -14.220 -14.669 1.00 85.88 101 GLU A CA 1
ATOM 791 C C . GLU A 1 101 ? 2.231 -13.679 -13.264 1.00 85.88 101 GLU A C 1
ATOM 793 O O . GLU A 1 101 ? 2.944 -12.812 -12.759 1.00 85.88 101 GLU A O 1
ATOM 798 N N . PRO A 1 102 ? 1.173 -14.177 -12.590 1.00 84.31 102 PRO A N 1
ATOM 799 C CA . PRO A 1 102 ? 0.703 -13.633 -11.312 1.00 84.31 102 PRO A CA 1
ATOM 800 C C . PRO A 1 102 ? 1.694 -13.688 -10.143 1.00 84.31 102 PRO A C 1
ATOM 802 O O . PRO A 1 102 ? 1.441 -13.099 -9.091 1.00 84.31 102 PRO A O 1
ATOM 805 N N . TYR A 1 103 ? 2.766 -14.465 -10.298 1.00 87.00 103 TYR A N 1
ATOM 806 C CA . TYR A 1 103 ? 3.808 -14.661 -9.296 1.00 87.00 103 TYR A CA 1
ATOM 807 C C . TYR A 1 103 ? 5.073 -13.842 -9.573 1.00 87.00 103 TYR A C 1
ATOM 809 O O . TYR A 1 103 ? 5.965 -13.841 -8.729 1.00 87.00 103 TYR A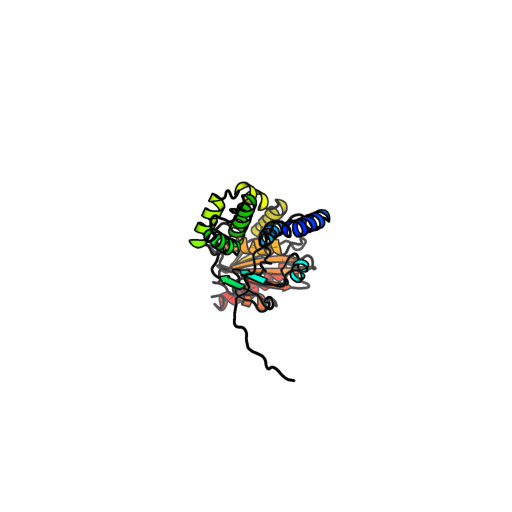 O 1
ATOM 817 N N . ALA A 1 104 ? 5.153 -13.151 -10.714 1.00 88.44 104 ALA A N 1
ATOM 818 C CA . ALA A 1 104 ? 6.241 -12.221 -10.984 1.00 88.44 104 ALA A CA 1
ATOM 819 C C . ALA A 1 104 ? 6.121 -10.979 -10.095 1.00 88.44 104 ALA A C 1
ATOM 821 O O . ALA A 1 104 ? 5.015 -10.533 -9.754 1.00 88.44 104 ALA A O 1
ATOM 822 N N . SER A 1 105 ? 7.262 -10.394 -9.729 1.00 88.31 105 SER A N 1
ATOM 823 C CA . SER A 1 105 ? 7.254 -9.240 -8.829 1.00 88.31 105 SER A CA 1
ATOM 824 C C . SER A 1 105 ? 6.565 -8.022 -9.435 1.00 88.31 105 SER A C 1
ATOM 826 O O . SER A 1 105 ? 5.879 -7.290 -8.725 1.00 88.31 105 SER A O 1
ATOM 828 N N . SER A 1 106 ? 6.736 -7.829 -10.744 1.00 86.31 106 SER A N 1
ATOM 829 C CA . SER A 1 106 ? 6.333 -6.641 -11.493 1.00 86.31 106 SER A CA 1
ATOM 830 C C . SER A 1 106 ? 6.273 -6.942 -12.990 1.00 86.31 106 SER A C 1
ATOM 832 O O . SER A 1 106 ? 6.907 -7.881 -13.478 1.00 86.31 106 SER A O 1
ATOM 834 N N . ALA A 1 107 ? 5.578 -6.100 -13.755 1.00 86.44 107 ALA A N 1
ATOM 835 C CA . ALA A 1 107 ? 5.678 -6.141 -15.217 1.00 86.44 107 ALA A CA 1
ATOM 836 C C . ALA A 1 107 ? 7.105 -5.811 -15.706 1.00 86.44 107 ALA A C 1
ATOM 838 O O . ALA A 1 107 ? 7.544 -6.341 -16.726 1.00 86.44 107 ALA A O 1
ATOM 839 N N . SER A 1 108 ? 7.850 -4.982 -14.962 1.00 90.94 108 SER A N 1
ATOM 840 C CA . SER A 1 108 ? 9.257 -4.679 -15.247 1.00 90.94 108 SER A CA 1
ATOM 841 C C . SER A 1 108 ? 10.151 -5.918 -15.189 1.00 90.94 108 SER A C 1
ATOM 843 O O . SER A 1 108 ? 11.033 -6.051 -16.033 1.00 90.94 108 SER A O 1
ATOM 845 N N . GLU A 1 109 ? 9.920 -6.838 -14.244 1.00 92.69 109 GLU A N 1
ATOM 846 C CA . GLU A 1 109 ? 10.623 -8.131 -14.191 1.00 92.69 109 GLU A CA 1
ATOM 847 C C . GLU A 1 109 ? 10.396 -8.920 -15.485 1.00 92.69 109 GLU A C 1
ATOM 849 O O . GLU A 1 109 ? 11.356 -9.283 -16.157 1.00 92.69 109 GLU A O 1
ATOM 854 N N . LEU A 1 110 ? 9.134 -9.086 -15.895 1.00 88.50 110 LEU A N 1
ATOM 855 C CA . LEU A 1 110 ? 8.777 -9.847 -17.098 1.00 88.50 110 LEU A CA 1
ATOM 856 C C . LEU A 1 110 ? 9.384 -9.260 -18.373 1.00 88.50 110 LEU A C 1
ATOM 858 O O . LEU A 1 110 ? 9.854 -9.995 -19.235 1.00 88.50 110 LEU A O 1
ATOM 862 N N . ILE A 1 111 ? 9.381 -7.934 -18.504 1.00 88.31 111 ILE A N 1
ATOM 863 C CA . ILE A 1 111 ? 9.987 -7.264 -19.659 1.00 88.31 111 ILE A CA 1
ATOM 864 C C . ILE A 1 111 ? 11.507 -7.420 -19.641 1.00 88.31 111 ILE A C 1
ATOM 866 O O . ILE A 1 111 ? 12.105 -7.635 -20.692 1.00 88.31 111 ILE A O 1
ATOM 870 N N . THR A 1 112 ? 12.128 -7.345 -18.464 1.00 89.44 112 THR A N 1
ATOM 871 C CA . THR A 1 112 ? 13.575 -7.535 -18.318 1.00 89.44 112 THR A CA 1
ATOM 872 C C . THR A 1 112 ? 13.997 -8.923 -18.785 1.00 89.44 112 THR A C 1
ATOM 874 O O . THR A 1 112 ? 14.934 -9.036 -19.568 1.00 89.44 112 THR A O 1
ATOM 877 N N . GLU A 1 113 ? 13.256 -9.962 -18.401 1.00 88.06 113 GLU A N 1
ATOM 878 C CA . GLU A 1 113 ? 13.516 -11.325 -18.872 1.00 88.06 113 GLU A CA 1
ATOM 879 C C . GLU A 1 113 ? 13.449 -11.424 -20.400 1.00 88.06 113 GLU A C 1
ATOM 881 O O . GLU A 1 113 ? 14.284 -12.079 -21.013 1.00 88.06 113 GLU A O 1
ATOM 886 N N . LEU A 1 114 ? 12.494 -10.744 -21.045 1.00 84.75 114 LEU A N 1
ATOM 887 C CA . LEU A 1 114 ? 12.395 -10.749 -22.508 1.00 84.75 114 LEU A CA 1
ATOM 888 C C . LEU A 1 114 ? 13.618 -10.116 -23.183 1.00 84.75 114 LEU A C 1
ATOM 890 O O . LEU A 1 114 ? 14.007 -10.575 -24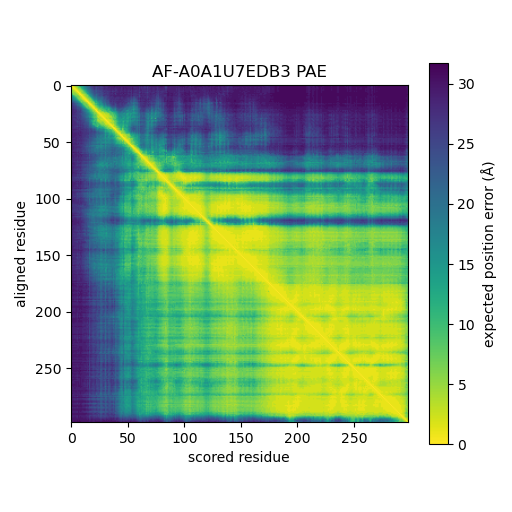.257 1.00 84.75 114 LEU A O 1
ATOM 894 N N . PHE A 1 115 ? 14.227 -9.095 -22.572 1.00 81.94 115 PHE A N 1
ATOM 895 C CA . PHE A 1 115 ? 15.450 -8.477 -23.090 1.00 81.94 115 PHE A CA 1
ATOM 896 C C . PHE A 1 115 ? 16.655 -9.419 -23.045 1.00 81.94 115 PHE A C 1
ATOM 898 O O . PHE A 1 115 ? 17.477 -9.380 -23.957 1.00 81.94 115 PHE A O 1
ATOM 905 N N . GLU A 1 116 ? 16.749 -10.298 -22.045 1.00 75.62 116 GLU A N 1
ATOM 906 C CA . GLU A 1 116 ? 17.845 -11.273 -21.947 1.00 75.62 116 GLU A CA 1
ATOM 907 C C . GLU A 1 116 ? 17.848 -12.288 -23.100 1.00 75.62 116 GLU A C 1
ATOM 909 O O . GLU A 1 116 ? 18.903 -12.799 -23.475 1.00 75.62 116 GLU A O 1
ATOM 914 N N . TYR A 1 117 ? 16.682 -12.557 -23.698 1.00 73.88 117 TYR A N 1
ATOM 915 C CA . TYR A 1 117 ? 16.538 -13.490 -24.820 1.00 73.88 117 TYR A CA 1
ATOM 916 C C . TYR A 1 117 ? 16.676 -12.837 -26.203 1.00 73.88 117 TYR A C 1
ATOM 918 O O . TYR A 1 117 ? 16.582 -13.540 -27.215 1.00 73.88 117 TYR A O 1
ATOM 926 N N . GLN A 1 118 ? 16.874 -11.517 -26.291 1.00 69.94 118 GLN A N 1
ATOM 927 C CA . GLN A 1 118 ? 17.051 -10.851 -27.581 1.00 69.94 118 GLN A CA 1
ATOM 928 C C . GLN A 1 118 ? 18.463 -11.064 -28.137 1.00 69.94 118 GLN A C 1
ATOM 930 O O . GLN A 1 118 ? 19.460 -11.026 -27.421 1.00 69.94 118 GLN A O 1
ATOM 935 N N . SER A 1 119 ? 18.550 -11.292 -29.450 1.00 58.25 119 SER A N 1
ATOM 936 C CA . SER A 1 119 ? 19.824 -11.401 -30.163 1.00 58.25 119 SER A CA 1
ATOM 937 C C . SER A 1 119 ? 20.642 -10.113 -30.024 1.00 58.25 119 SER A C 1
ATOM 939 O O . SER A 1 119 ? 20.080 -9.021 -30.065 1.00 58.25 119 SER A O 1
ATOM 941 N N . ASN A 1 120 ? 21.973 -10.235 -30.005 1.00 58.41 120 ASN A N 1
ATOM 942 C CA . ASN A 1 120 ? 22.938 -9.119 -29.935 1.00 58.41 120 ASN A CA 1
ATOM 943 C C . ASN A 1 120 ? 22.845 -8.082 -31.084 1.00 58.41 120 ASN A C 1
ATOM 945 O O . ASN A 1 120 ? 23.645 -7.151 -31.131 1.00 58.41 120 ASN A O 1
ATOM 949 N N . ASP A 1 121 ? 21.916 -8.257 -32.028 1.00 57.97 121 ASP A N 1
ATOM 950 C CA . ASP A 1 121 ? 21.691 -7.380 -33.182 1.00 57.97 121 ASP A CA 1
ATOM 951 C C . ASP A 1 121 ? 20.694 -6.238 -32.890 1.00 57.97 121 ASP A C 1
ATOM 953 O O . ASP A 1 121 ? 20.470 -5.380 -33.747 1.00 57.97 121 ASP A O 1
ATOM 957 N N . ILE A 1 122 ? 20.069 -6.233 -31.706 1.00 63.44 122 ILE A N 1
ATOM 958 C CA . ILE A 1 122 ? 19.180 -5.166 -31.226 1.00 63.44 122 ILE A CA 1
ATOM 959 C C . ILE A 1 122 ? 19.958 -4.289 -30.241 1.00 63.44 122 ILE A C 1
ATOM 961 O O . ILE A 1 122 ? 20.768 -4.791 -29.463 1.00 63.44 122 ILE A O 1
ATOM 965 N N . ASP A 1 123 ? 19.718 -2.975 -30.286 1.00 64.31 123 ASP A N 1
ATOM 966 C CA . ASP A 1 123 ? 20.309 -2.038 -29.332 1.00 64.31 123 ASP A CA 1
ATOM 967 C C . ASP A 1 123 ? 19.990 -2.486 -27.898 1.00 64.31 123 ASP A C 1
ATOM 969 O O . ASP A 1 123 ? 18.831 -2.701 -27.535 1.00 64.31 123 ASP A O 1
ATOM 973 N N . THR A 1 124 ? 21.033 -2.631 -27.082 1.00 69.69 124 THR A N 1
ATOM 974 C CA . THR A 1 124 ? 20.892 -2.939 -25.658 1.00 69.69 124 THR A CA 1
ATOM 975 C C . THR A 1 124 ? 20.076 -1.857 -24.966 1.00 69.69 124 THR A C 1
ATOM 977 O O . THR A 1 124 ? 20.143 -0.682 -25.344 1.00 69.69 124 THR A O 1
ATOM 980 N N . ILE A 1 125 ? 19.378 -2.233 -23.898 1.00 83.12 125 ILE A N 1
ATOM 981 C CA . ILE A 1 125 ? 18.645 -1.277 -23.076 1.00 83.12 125 ILE A CA 1
ATOM 982 C C . ILE A 1 125 ? 19.556 -0.135 -22.607 1.00 83.12 125 ILE A C 1
ATOM 984 O O . ILE A 1 125 ? 20.675 -0.355 -22.140 1.00 83.12 125 ILE A O 1
ATOM 988 N N . ASN A 1 126 ? 19.093 1.108 -22.744 1.00 84.88 126 ASN A N 1
ATOM 989 C CA . ASN A 1 126 ? 19.892 2.253 -22.326 1.00 84.88 126 ASN A CA 1
ATOM 990 C C . ASN A 1 126 ? 19.778 2.513 -20.815 1.00 84.88 126 ASN A C 1
ATOM 992 O O . ASN A 1 126 ? 18.885 2.021 -20.124 1.00 84.88 126 ASN A O 1
ATOM 996 N N . LYS A 1 127 ? 20.672 3.364 -20.298 1.00 87.75 127 LYS A N 1
ATOM 997 C CA . LYS A 1 127 ? 20.747 3.694 -18.868 1.00 87.75 127 LYS A CA 1
ATOM 998 C C . LYS A 1 127 ? 19.406 4.164 -18.283 1.00 87.75 127 LYS A C 1
ATOM 1000 O O . LYS A 1 127 ? 19.056 3.789 -17.165 1.00 87.75 127 LYS A O 1
ATOM 1005 N N . ILE A 1 128 ? 18.669 5.012 -19.001 1.00 86.69 128 ILE A N 1
ATOM 1006 C CA . ILE A 1 128 ? 17.416 5.605 -18.507 1.00 86.69 128 ILE A CA 1
ATOM 1007 C C . ILE A 1 128 ? 16.312 4.546 -18.462 1.00 86.69 128 ILE A C 1
ATOM 1009 O O . ILE A 1 128 ? 15.574 4.476 -17.480 1.00 86.69 128 ILE A O 1
ATOM 1013 N N . GLU A 1 129 ? 16.235 3.702 -19.489 1.00 86.00 129 GLU A N 1
ATOM 1014 C CA . GLU A 1 129 ? 15.306 2.574 -19.556 1.00 86.00 129 GLU A CA 1
ATOM 1015 C C . GLU A 1 129 ? 15.575 1.571 -18.432 1.00 86.00 129 GLU A C 1
ATOM 1017 O O . GLU A 1 129 ? 14.667 1.258 -17.661 1.00 86.00 129 GLU A O 1
ATOM 1022 N N . ALA A 1 130 ? 16.836 1.165 -18.255 1.00 89.69 130 ALA A N 1
ATOM 1023 C CA . ALA A 1 130 ? 17.242 0.270 -17.177 1.00 89.69 130 ALA A CA 1
ATOM 1024 C C . ALA A 1 130 ? 16.909 0.853 -15.793 1.00 89.69 130 ALA A C 1
ATOM 1026 O O . ALA A 1 130 ? 16.380 0.156 -14.927 1.00 89.69 130 ALA A O 1
ATOM 1027 N N . THR A 1 131 ? 17.149 2.156 -15.603 1.00 88.50 131 THR A N 1
ATOM 1028 C CA . THR A 1 131 ? 16.830 2.865 -14.355 1.00 88.50 131 THR A CA 1
ATOM 1029 C C . THR A 1 131 ? 15.334 2.836 -14.049 1.00 88.50 131 THR A C 1
ATOM 1031 O O . THR A 1 131 ? 14.944 2.553 -12.918 1.00 88.50 131 THR A O 1
ATOM 1034 N N . ALA A 1 132 ? 14.471 3.106 -15.030 1.00 87.75 132 ALA A N 1
ATOM 1035 C CA . ALA A 1 132 ? 13.034 3.130 -14.772 1.00 87.75 132 ALA A CA 1
ATOM 1036 C C . ALA A 1 132 ? 12.439 1.729 -14.587 1.00 87.75 132 ALA A C 1
ATOM 1038 O O . ALA A 1 132 ? 11.534 1.565 -13.770 1.00 87.75 132 ALA A O 1
ATOM 1039 N N . MET A 1 133 ? 12.937 0.718 -15.309 1.00 90.19 133 MET A N 1
ATOM 1040 C CA . MET A 1 133 ? 12.482 -0.659 -15.102 1.00 90.19 133 MET A CA 1
ATOM 1041 C C . MET A 1 133 ? 12.881 -1.152 -13.709 1.00 90.19 133 MET A C 1
ATOM 1043 O O . MET A 1 133 ? 12.038 -1.721 -13.013 1.00 90.19 133 MET A O 1
ATOM 1047 N N . LEU A 1 134 ? 14.095 -0.825 -13.246 1.00 94.62 134 LEU A N 1
ATOM 1048 C CA . LEU A 1 134 ? 14.529 -1.137 -11.883 1.00 94.62 134 LEU A CA 1
ATOM 1049 C C . LEU A 1 134 ? 13.686 -0.385 -10.844 1.00 94.62 134 LEU A C 1
ATOM 1051 O O . LEU A 1 134 ? 13.306 -0.970 -9.832 1.00 94.62 134 LEU A O 1
ATOM 1055 N N . ALA A 1 135 ? 13.325 0.876 -11.107 1.00 89.75 135 ALA A N 1
ATOM 1056 C CA . ALA A 1 135 ? 12.395 1.619 -10.258 1.00 89.75 135 ALA A CA 1
ATOM 1057 C C . ALA A 1 135 ? 11.034 0.910 -10.147 1.00 89.75 135 ALA A C 1
ATOM 1059 O O . ALA A 1 135 ? 10.492 0.813 -9.051 1.00 89.75 135 ALA A O 1
ATOM 1060 N N . GLY A 1 136 ? 10.507 0.377 -11.256 1.00 87.44 136 GLY A N 1
ATOM 1061 C CA . GLY A 1 136 ? 9.266 -0.402 -11.261 1.00 87.44 136 GLY A CA 1
ATOM 1062 C C . GLY A 1 136 ? 9.350 -1.656 -10.386 1.00 87.44 136 GLY A C 1
ATOM 1063 O O . GLY A 1 136 ? 8.464 -1.877 -9.564 1.00 87.44 136 GLY A O 1
ATOM 1064 N N . ILE A 1 137 ? 10.454 -2.412 -10.476 1.00 91.06 137 ILE A N 1
ATOM 1065 C CA . ILE A 1 137 ? 10.706 -3.558 -9.584 1.00 91.06 137 ILE A CA 1
ATOM 1066 C C . ILE A 1 137 ? 10.733 -3.096 -8.121 1.00 91.06 137 ILE A C 1
ATOM 1068 O O . ILE A 1 137 ? 10.056 -3.682 -7.279 1.00 91.06 137 ILE A O 1
ATOM 1072 N N . ILE A 1 138 ? 11.476 -2.030 -7.801 1.00 91.69 138 ILE A N 1
ATOM 1073 C CA . ILE A 1 138 ? 11.609 -1.510 -6.428 1.00 91.69 138 ILE A CA 1
ATOM 1074 C C . ILE A 1 138 ? 10.254 -1.074 -5.855 1.00 91.69 138 ILE A C 1
ATOM 1076 O O . ILE A 1 138 ? 9.971 -1.353 -4.691 1.00 91.69 138 ILE A O 1
ATOM 1080 N N . VAL A 1 139 ? 9.404 -0.420 -6.647 1.00 85.38 139 VAL A N 1
ATOM 1081 C CA . VAL A 1 139 ? 8.078 0.033 -6.201 1.00 85.38 139 VAL A CA 1
ATOM 1082 C C . VAL A 1 139 ? 7.152 -1.155 -5.927 1.00 85.38 139 VAL A C 1
ATOM 1084 O O . VAL A 1 139 ? 6.622 -1.268 -4.820 1.00 85.38 139 VAL A O 1
ATOM 1087 N N . ASP A 1 140 ? 7.001 -2.074 -6.882 1.00 83.69 140 ASP A N 1
ATOM 1088 C CA . ASP A 1 140 ? 6.044 -3.187 -6.771 1.00 83.69 140 ASP A CA 1
ATOM 1089 C C . ASP A 1 140 ? 6.439 -4.220 -5.704 1.00 83.69 140 ASP A C 1
ATOM 1091 O O . ASP A 1 140 ? 5.570 -4.882 -5.116 1.00 83.69 140 ASP A O 1
ATOM 1095 N N . THR A 1 141 ? 7.744 -4.330 -5.432 1.00 85.69 141 THR A N 1
ATOM 1096 C CA . THR A 1 141 ? 8.308 -5.205 -4.392 1.00 85.69 141 THR A CA 1
ATOM 1097 C C . THR A 1 141 ? 8.470 -4.535 -3.035 1.00 85.69 141 THR A C 1
ATOM 1099 O O . THR A 1 141 ? 8.893 -5.199 -2.089 1.00 85.69 141 THR A O 1
ATOM 1102 N N . ARG A 1 142 ? 8.194 -3.229 -2.907 1.00 85.00 142 ARG A N 1
ATOM 1103 C CA . ARG A 1 142 ? 8.544 -2.438 -1.712 1.00 85.00 142 ARG A CA 1
ATOM 1104 C C . ARG A 1 142 ? 10.005 -2.647 -1.309 1.00 85.00 142 ARG A C 1
ATOM 1106 O O . ARG A 1 142 ? 10.302 -3.095 -0.200 1.00 85.00 142 ARG A O 1
ATOM 1113 N N . ASN A 1 143 ? 10.910 -2.364 -2.239 1.00 90.62 143 ASN A N 1
ATOM 1114 C CA . ASN A 1 143 ? 12.344 -2.566 -2.078 1.00 90.62 143 ASN A CA 1
ATOM 1115 C C . ASN A 1 143 ? 12.687 -4.022 -1.702 1.00 90.62 143 A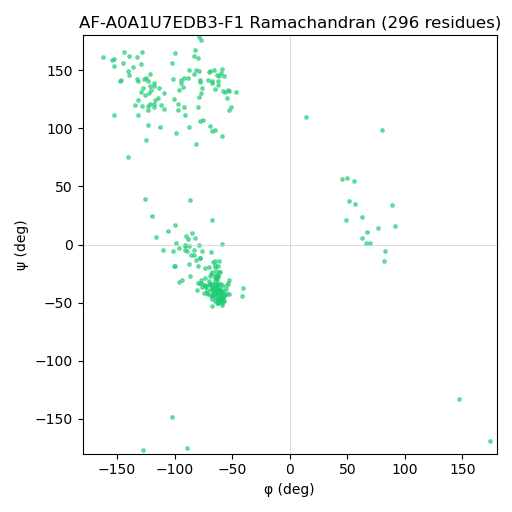SN A C 1
ATOM 1117 O O . ASN A 1 143 ? 13.338 -4.283 -0.693 1.00 90.62 143 ASN A O 1
ATOM 1121 N N . PHE A 1 144 ? 12.216 -4.965 -2.522 1.00 93.69 144 PHE A N 1
ATOM 1122 C CA . PHE A 1 144 ? 12.462 -6.409 -2.421 1.00 93.69 144 PHE A CA 1
ATOM 1123 C C . PHE A 1 144 ? 11.848 -7.125 -1.204 1.00 93.69 144 PHE A C 1
ATOM 1125 O O . PHE A 1 144 ? 12.127 -8.306 -0.997 1.00 93.69 144 PHE A O 1
ATOM 1132 N N . SER A 1 145 ? 10.970 -6.478 -0.436 1.00 85.19 145 SER A N 1
ATOM 1133 C CA . SER A 1 145 ? 10.322 -7.078 0.743 1.00 85.19 145 SER A CA 1
ATOM 1134 C C . SER A 1 145 ? 9.033 -7.856 0.439 1.00 85.19 145 SER A C 1
ATOM 1136 O O . SER A 1 145 ? 8.593 -8.664 1.256 1.00 85.19 145 SER A O 1
ATOM 1138 N N . LEU A 1 146 ? 8.427 -7.651 -0.733 1.00 82.31 146 LEU A N 1
ATOM 1139 C CA . LEU A 1 146 ? 7.135 -8.219 -1.115 1.00 82.31 146 LEU A CA 1
ATOM 1140 C C . LEU A 1 146 ? 7.206 -8.901 -2.486 1.00 82.31 146 LEU A C 1
ATOM 1142 O O . LEU A 1 146 ? 7.637 -8.290 -3.456 1.00 82.31 146 LEU A O 1
ATOM 1146 N N . ARG A 1 147 ? 6.692 -10.140 -2.584 1.00 83.19 147 ARG A N 1
ATOM 1147 C CA . ARG A 1 147 ? 6.582 -10.909 -3.848 1.00 83.19 147 ARG A CA 1
ATOM 1148 C C . ARG A 1 147 ? 7.900 -10.981 -4.641 1.00 83.19 147 ARG A C 1
ATOM 1150 O O . ARG A 1 147 ? 7.899 -10.936 -5.865 1.00 83.19 147 ARG A O 1
ATOM 1157 N N . THR A 1 148 ? 9.012 -11.106 -3.927 1.00 91.88 148 THR A N 1
ATOM 1158 C CA . THR A 1 148 ? 10.357 -11.196 -4.503 1.00 91.88 148 THR A CA 1
ATOM 1159 C C . THR A 1 148 ? 10.787 -12.655 -4.628 1.00 91.88 148 THR A C 1
ATOM 1161 O O . THR A 1 148 ? 10.667 -13.417 -3.667 1.00 91.88 148 THR A O 1
ATOM 1164 N N . GLY A 1 149 ? 11.322 -13.041 -5.788 1.00 93.31 149 GLY A N 1
ATOM 1165 C CA . GLY A 1 149 ? 11.926 -14.355 -6.029 1.00 93.31 149 GLY A CA 1
ATOM 1166 C C . GLY A 1 149 ? 13.336 -14.256 -6.614 1.00 93.31 149 GLY A C 1
ATOM 1167 O O . GLY A 1 149 ? 13.859 -13.161 -6.806 1.00 93.31 149 GLY A O 1
ATOM 1168 N N . SER A 1 150 ? 13.952 -15.400 -6.934 1.00 96.00 150 SER A N 1
ATOM 1169 C CA . SER A 1 150 ? 15.270 -15.424 -7.596 1.00 96.00 150 SER A CA 1
ATOM 1170 C C . SER A 1 150 ? 15.253 -14.649 -8.918 1.00 96.00 150 SER A C 1
ATOM 1172 O O . SER A 1 150 ? 16.099 -13.790 -9.124 1.00 96.00 150 SER A O 1
ATOM 1174 N N . ARG A 1 151 ? 14.204 -14.853 -9.727 1.00 95.19 151 ARG A N 1
ATOM 1175 C CA . ARG A 1 151 ? 13.967 -14.159 -11.006 1.00 95.19 151 ARG A CA 1
ATOM 1176 C C . ARG A 1 151 ? 13.963 -12.637 -10.861 1.00 95.19 151 ARG A C 1
ATOM 1178 O O . ARG A 1 151 ? 14.525 -11.928 -11.688 1.00 95.19 151 ARG A O 1
ATOM 1185 N N . THR A 1 152 ? 13.398 -12.129 -9.766 1.00 96.94 152 THR A N 1
ATOM 1186 C CA . THR A 1 152 ? 13.388 -10.695 -9.457 1.00 96.94 152 THR A CA 1
ATOM 1187 C C . THR A 1 152 ? 14.799 -10.146 -9.249 1.00 96.94 152 THR A C 1
ATOM 1189 O O . THR A 1 152 ? 15.111 -9.048 -9.709 1.00 96.94 152 THR A O 1
ATOM 1192 N N . PHE A 1 153 ? 15.662 -10.900 -8.562 1.00 97.62 153 PHE A N 1
ATOM 1193 C CA . PHE A 1 153 ? 17.054 -10.508 -8.347 1.00 97.62 153 PHE A CA 1
ATOM 1194 C C . PHE A 1 153 ? 17.899 -10.645 -9.612 1.00 97.62 153 PHE A C 1
ATOM 1196 O O . PHE A 1 153 ? 18.747 -9.785 -9.846 1.00 97.62 153 PHE A O 1
ATOM 1203 N N . ASP A 1 154 ? 17.642 -11.660 -10.437 1.00 96.19 154 ASP A N 1
ATOM 1204 C CA . ASP A 1 154 ? 18.301 -11.830 -11.735 1.00 96.19 154 ASP A CA 1
ATOM 1205 C C . ASP A 1 154 ? 17.985 -10.634 -12.649 1.00 96.19 154 ASP A C 1
ATOM 1207 O O . ASP A 1 154 ? 18.898 -9.943 -13.106 1.00 96.19 154 ASP A O 1
ATOM 1211 N N . ALA A 1 155 ? 16.701 -10.274 -12.774 1.00 94.94 155 ALA A N 1
ATOM 1212 C CA . ALA A 1 155 ? 16.265 -9.090 -13.513 1.00 94.94 155 ALA A CA 1
ATOM 1213 C C . ALA A 1 155 ? 16.893 -7.797 -12.961 1.00 94.94 155 ALA A C 1
ATOM 1215 O O . ALA A 1 155 ? 17.430 -6.980 -13.713 1.00 94.94 155 ALA A O 1
ATOM 1216 N N . ALA A 1 156 ? 16.887 -7.597 -11.639 1.00 96.50 156 ALA A N 1
ATOM 1217 C CA . ALA A 1 156 ? 17.519 -6.427 -11.032 1.00 96.50 156 ALA A CA 1
ATOM 1218 C C . ALA A 1 156 ? 19.034 -6.375 -11.306 1.00 96.50 156 ALA A C 1
ATOM 1220 O O . ALA A 1 156 ? 19.571 -5.301 -11.587 1.00 96.50 156 ALA A O 1
ATOM 1221 N N . SER A 1 157 ? 19.717 -7.526 -11.271 1.00 96.69 157 SER A N 1
ATOM 1222 C CA . SER A 1 157 ? 21.140 -7.651 -11.597 1.00 96.69 157 SER A CA 1
ATOM 1223 C C . SER A 1 157 ? 21.416 -7.262 -13.048 1.00 96.69 157 SER A C 1
ATOM 1225 O O . SER A 1 157 ? 22.301 -6.441 -13.308 1.00 96.69 157 SER A O 1
ATOM 1227 N N . TYR A 1 158 ? 20.606 -7.761 -13.985 1.00 94.50 158 TYR A N 1
ATOM 1228 C CA . TYR A 1 158 ? 20.695 -7.402 -15.395 1.00 94.50 158 TYR A CA 1
ATOM 1229 C C . TYR A 1 158 ? 20.537 -5.891 -15.600 1.00 94.50 158 TYR A C 1
ATOM 1231 O O . TYR A 1 158 ? 21.382 -5.256 -16.237 1.00 94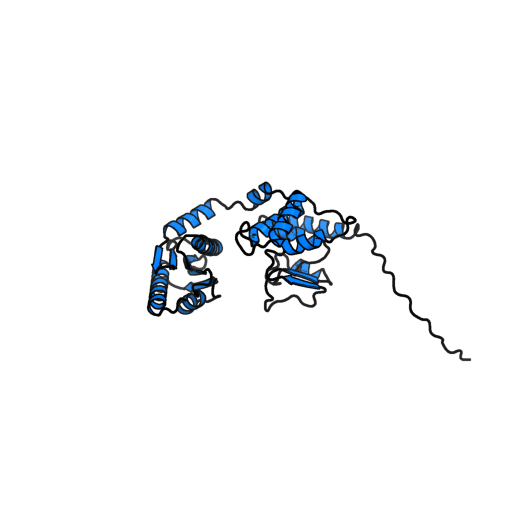.50 158 TYR A O 1
ATOM 1239 N N . LEU A 1 159 ? 19.518 -5.268 -15.008 1.00 94.44 159 LEU A N 1
ATOM 1240 C CA . LEU A 1 159 ? 19.291 -3.822 -15.138 1.00 94.44 159 LEU A CA 1
ATOM 1241 C C . LEU A 1 159 ? 20.432 -3.004 -14.538 1.00 94.44 159 LEU A C 1
ATOM 1243 O O . LEU A 1 159 ? 20.866 -2.008 -15.120 1.00 94.44 159 LEU A O 1
ATOM 1247 N N . GLN A 1 160 ? 20.966 -3.453 -13.404 1.00 95.62 160 GLN A N 1
ATOM 1248 C CA . GLN A 1 160 ? 22.118 -2.821 -12.780 1.00 95.62 160 GLN A CA 1
ATOM 1249 C C . GLN A 1 160 ? 23.373 -2.933 -13.656 1.00 95.62 160 GLN A C 1
ATOM 1251 O O . GLN A 1 160 ? 24.125 -1.961 -13.760 1.00 95.62 160 GLN A O 1
ATOM 1256 N N . SER A 1 161 ? 23.572 -4.071 -14.330 1.00 93.94 161 SER A N 1
ATOM 1257 C CA . SER A 1 161 ? 24.674 -4.278 -15.279 1.00 93.94 161 SER A CA 1
ATOM 1258 C C . SER A 1 161 ? 24.572 -3.371 -16.515 1.00 93.94 161 SER A C 1
ATOM 1260 O O . SER A 1 161 ? 25.595 -2.929 -17.035 1.00 93.94 161 SER A O 1
ATOM 1262 N N . ASN A 1 162 ? 23.349 -2.991 -16.905 1.00 91.12 162 ASN A N 1
ATOM 1263 C CA . ASN A 1 162 ? 23.064 -2.006 -17.956 1.00 91.12 162 ASN A CA 1
ATOM 1264 C C . ASN A 1 162 ? 23.079 -0.545 -17.451 1.00 91.12 162 ASN A C 1
ATOM 1266 O O . ASN A 1 162 ? 22.706 0.388 -18.164 1.00 91.12 162 ASN A O 1
ATOM 1270 N N 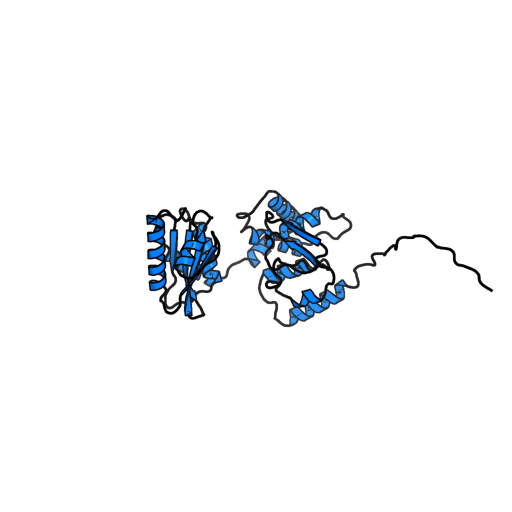. GLY A 1 163 ? 23.538 -0.319 -16.217 1.00 94.12 163 GLY A N 1
ATOM 1271 C CA . GLY A 1 163 ? 23.817 1.013 -15.687 1.00 94.12 163 GLY A CA 1
ATOM 1272 C C . GLY A 1 163 ? 22.660 1.691 -14.959 1.00 94.12 163 GLY A C 1
ATOM 1273 O O . GLY A 1 163 ? 22.745 2.901 -14.749 1.00 94.12 163 GLY A O 1
ATOM 1274 N N . ALA A 1 164 ? 21.610 0.963 -14.560 1.00 94.38 164 ALA A N 1
ATOM 1275 C CA . ALA A 1 164 ? 20.515 1.527 -13.769 1.00 94.38 164 ALA A CA 1
ATOM 1276 C C . ALA A 1 164 ? 21.025 2.377 -12.584 1.00 94.38 164 ALA A C 1
ATOM 1278 O O . ALA A 1 164 ? 21.910 1.969 -11.829 1.00 94.38 164 ALA A O 1
ATOM 1279 N N . ASP A 1 165 ? 20.482 3.585 -12.437 1.00 92.62 165 ASP A N 1
ATOM 1280 C CA . ASP A 1 165 ? 20.969 4.584 -11.487 1.00 92.62 165 ASP A CA 1
ATOM 1281 C C . ASP A 1 165 ? 20.130 4.594 -10.208 1.00 92.62 165 ASP A C 1
ATOM 1283 O O . ASP A 1 165 ? 19.076 5.228 -10.132 1.00 92.62 165 ASP A O 1
ATOM 1287 N N . THR A 1 166 ? 20.594 3.884 -9.182 1.00 92.88 166 THR A N 1
ATOM 1288 C CA . THR A 1 166 ? 19.869 3.768 -7.910 1.00 92.88 166 THR A CA 1
ATOM 1289 C C . THR A 1 166 ? 19.748 5.096 -7.169 1.00 92.88 166 THR A C 1
ATOM 1291 O O . THR A 1 166 ? 18.762 5.290 -6.462 1.00 92.88 166 THR A O 1
ATOM 1294 N N . VAL A 1 167 ? 20.679 6.037 -7.361 1.00 93.31 167 VAL A N 1
ATOM 1295 C CA . VAL A 1 167 ? 20.590 7.377 -6.763 1.00 93.31 167 VAL A CA 1
ATOM 1296 C C . VAL A 1 167 ? 19.425 8.139 -7.381 1.00 93.31 167 VAL A C 1
ATOM 1298 O O . VAL A 1 167 ? 18.590 8.666 -6.649 1.00 93.31 167 VAL A O 1
ATOM 1301 N N . LEU A 1 168 ? 19.303 8.118 -8.712 1.00 90.88 168 LEU A N 1
ATOM 1302 C CA . LEU A 1 168 ? 18.176 8.747 -9.403 1.00 90.88 168 LEU A CA 1
ATOM 1303 C C . LEU A 1 168 ? 16.832 8.116 -9.009 1.00 90.88 168 LEU A C 1
ATOM 1305 O O . LEU A 1 168 ? 15.839 8.830 -8.862 1.00 90.88 168 LEU A O 1
ATOM 1309 N N . ILE A 1 169 ? 16.792 6.793 -8.814 1.00 89.25 169 ILE A N 1
ATOM 1310 C CA . ILE A 1 169 ? 15.589 6.094 -8.334 1.00 89.25 169 ILE A CA 1
ATOM 1311 C C . ILE A 1 169 ? 15.212 6.583 -6.936 1.00 89.25 169 ILE A C 1
ATOM 1313 O O . ILE A 1 169 ? 14.064 6.961 -6.713 1.00 89.25 169 ILE A O 1
ATOM 1317 N N . GLN A 1 170 ? 16.173 6.615 -6.009 1.00 87.88 170 GLN A N 1
ATOM 1318 C CA . GLN A 1 170 ? 15.947 7.087 -4.643 1.00 87.88 170 GLN A CA 1
ATOM 1319 C C . GLN A 1 170 ? 15.474 8.540 -4.627 1.00 87.88 170 GLN A C 1
ATOM 1321 O O . GLN A 1 170 ? 14.512 8.855 -3.939 1.00 87.88 170 GLN A O 1
ATOM 1326 N N . GLU A 1 171 ? 16.090 9.421 -5.418 1.00 87.31 171 GLU A N 1
ATOM 1327 C CA . GLU A 1 171 ? 15.665 10.817 -5.544 1.00 87.31 171 GLU A CA 1
ATOM 1328 C C . GLU A 1 171 ? 14.240 10.956 -6.078 1.00 87.31 171 GLU A C 1
ATOM 1330 O O . GLU A 1 171 ? 13.481 11.777 -5.568 1.00 87.31 171 GLU A O 1
ATOM 1335 N N . ALA A 1 172 ? 13.868 10.149 -7.071 1.00 83.31 172 ALA A N 1
ATOM 1336 C CA . ALA A 1 172 ? 12.539 10.187 -7.667 1.00 83.31 172 ALA A CA 1
ATOM 1337 C C . ALA A 1 172 ? 11.442 9.579 -6.775 1.00 83.31 172 ALA A C 1
ATOM 1339 O O . ALA A 1 172 ? 10.266 9.867 -6.993 1.00 83.31 172 ALA A O 1
ATOM 1340 N N . LEU A 1 173 ? 11.824 8.746 -5.802 1.00 85.25 173 LEU A N 1
ATOM 1341 C CA . LEU A 1 173 ? 10.934 8.104 -4.831 1.00 85.25 173 LEU A CA 1
ATOM 1342 C C . LEU A 1 173 ? 10.887 8.819 -3.476 1.00 85.25 173 LEU A C 1
ATOM 1344 O O . LEU A 1 173 ? 10.196 8.344 -2.575 1.00 85.25 173 LEU A O 1
ATOM 1348 N N . LYS A 1 174 ? 11.607 9.938 -3.309 1.00 85.19 174 LYS A N 1
ATOM 1349 C CA . LYS A 1 174 ? 11.547 10.724 -2.073 1.00 85.19 174 LYS A CA 1
ATOM 1350 C C . LYS A 1 174 ? 10.117 11.160 -1.799 1.00 85.19 174 LYS A C 1
ATOM 1352 O O . LYS A 1 174 ? 9.431 11.700 -2.666 1.00 85.19 174 LYS A O 1
ATOM 1357 N N . GLU A 1 175 ? 9.709 10.941 -0.563 1.00 86.19 175 GLU A N 1
ATOM 1358 C CA . GLU A 1 175 ? 8.436 11.414 -0.058 1.00 86.19 175 GLU A CA 1
ATOM 1359 C C . GLU A 1 175 ? 8.536 12.882 0.356 1.00 86.19 175 GLU A C 1
ATOM 1361 O O . GLU A 1 175 ? 9.594 13.368 0.766 1.00 86.19 175 GLU A O 1
ATOM 1366 N N . ASP A 1 176 ? 7.415 13.580 0.233 1.00 89.31 176 ASP A N 1
ATOM 1367 C CA . ASP A 1 176 ? 7.258 14.937 0.724 1.00 89.31 176 ASP A CA 1
ATOM 1368 C C . ASP A 1 176 ? 7.295 14.985 2.266 1.00 89.31 176 ASP A C 1
ATOM 1370 O O . ASP A 1 176 ? 6.757 14.107 2.947 1.00 89.31 176 ASP A O 1
ATOM 1374 N N . LEU A 1 177 ? 7.942 16.018 2.821 1.00 91.62 177 LEU A N 1
ATOM 1375 C CA . LEU A 1 177 ? 8.138 16.151 4.268 1.00 91.62 177 LEU A CA 1
ATOM 1376 C C . LEU A 1 177 ? 6.807 16.299 5.011 1.00 91.62 177 LEU A C 1
ATOM 1378 O O . LEU A 1 177 ? 6.636 15.682 6.062 1.00 91.62 177 LEU A O 1
ATOM 1382 N N . ASP A 1 178 ? 5.877 17.091 4.479 1.00 91.25 178 ASP A N 1
ATOM 1383 C CA . ASP A 1 178 ? 4.593 17.331 5.135 1.00 91.25 178 ASP A CA 1
ATOM 1384 C C . ASP A 1 178 ? 3.781 16.033 5.170 1.00 91.25 178 ASP A C 1
ATOM 1386 O O . ASP A 1 178 ? 3.279 15.647 6.224 1.00 91.25 178 ASP A O 1
ATOM 1390 N N . THR A 1 179 ? 3.762 15.286 4.062 1.00 90.00 179 THR A N 1
ATOM 1391 C CA . THR A 1 179 ? 3.119 13.960 3.981 1.00 90.00 179 THR A CA 1
ATOM 1392 C C . THR A 1 179 ? 3.707 12.974 5.000 1.00 90.00 179 THR A C 1
ATOM 1394 O O . THR A 1 179 ? 2.971 12.268 5.698 1.00 90.00 179 THR A O 1
ATOM 1397 N N . TYR A 1 180 ? 5.036 12.958 5.144 1.00 91.06 180 TYR A N 1
ATOM 1398 C CA . TYR A 1 180 ? 5.721 12.119 6.126 1.00 91.06 180 TYR A CA 1
ATOM 1399 C C . TYR A 1 180 ? 5.337 12.488 7.569 1.00 91.06 180 TYR A C 1
ATOM 1401 O O . TYR A 1 180 ? 5.005 11.611 8.372 1.00 91.06 180 TYR A O 1
ATOM 1409 N N . LEU A 1 181 ? 5.348 13.782 7.906 1.00 93.75 181 LEU A N 1
ATOM 1410 C CA . LEU A 1 181 ? 4.986 14.265 9.241 1.00 93.75 181 LEU A CA 1
ATOM 1411 C C . LEU A 1 181 ? 3.507 14.017 9.556 1.00 93.75 181 LEU A C 1
ATOM 1413 O O . LEU A 1 181 ? 3.178 13.608 10.667 1.00 93.75 181 LEU A O 1
ATOM 1417 N N . GLU A 1 182 ? 2.612 14.191 8.584 1.00 92.75 182 GLU A N 1
ATOM 1418 C CA . GLU A 1 182 ? 1.193 13.873 8.745 1.00 92.75 182 GLU A CA 1
ATOM 1419 C C . GLU A 1 182 ? 0.961 12.401 9.080 1.00 92.75 182 GLU A C 1
ATOM 1421 O O . GLU A 1 182 ? 0.196 12.086 9.996 1.00 92.75 182 GLU A O 1
ATOM 1426 N N . ARG A 1 183 ? 1.656 11.496 8.384 1.00 94.62 183 ARG A N 1
ATOM 1427 C CA . ARG A 1 183 ? 1.619 10.065 8.699 1.00 94.62 183 ARG A CA 1
ATOM 1428 C C . ARG A 1 183 ? 2.180 9.780 10.085 1.00 94.62 183 ARG A C 1
ATOM 1430 O O . ARG A 1 183 ? 1.583 8.995 10.815 1.00 94.62 183 ARG A O 1
ATOM 1437 N N . SER A 1 184 ? 3.281 10.425 10.467 1.00 94.62 184 SER A N 1
ATOM 1438 C CA . SER A 1 184 ? 3.854 10.282 11.810 1.00 94.62 184 SER A CA 1
ATOM 1439 C C . SER A 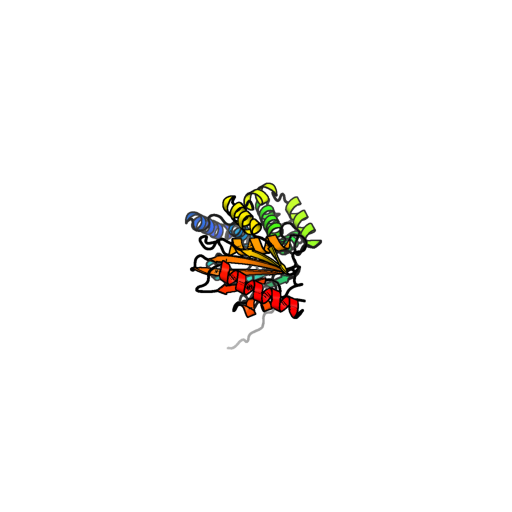1 184 ? 2.854 10.683 12.897 1.00 94.62 184 SER A C 1
ATOM 1441 O O . SER A 1 184 ? 2.658 9.933 13.846 1.00 94.62 184 SER A O 1
ATOM 1443 N N . HIS A 1 185 ? 2.155 11.808 12.734 1.00 94.50 185 HIS A N 1
ATOM 1444 C CA . HIS A 1 185 ? 1.134 12.253 13.687 1.00 94.50 185 HIS A CA 1
ATOM 1445 C C . HIS A 1 185 ? -0.076 11.323 13.770 1.00 94.50 185 HIS A C 1
ATOM 1447 O O . HIS A 1 185 ? -0.685 11.200 14.829 1.00 94.50 185 HIS A O 1
ATOM 1453 N N . LEU A 1 186 ? -0.440 10.658 12.671 1.00 96.38 186 LEU A N 1
ATOM 1454 C CA . LEU A 1 186 ? -1.431 9.587 12.729 1.00 96.38 186 LEU A CA 1
ATOM 1455 C C . LEU A 1 186 ? -0.898 8.413 13.561 1.00 96.38 186 LEU A C 1
ATOM 1457 O O . LEU A 1 186 ? -1.578 7.949 14.466 1.00 96.38 186 LEU A O 1
ATOM 1461 N N . LEU A 1 187 ? 0.330 7.960 13.309 1.00 96.81 187 LEU A N 1
ATOM 1462 C CA . LEU A 1 187 ? 0.927 6.841 14.047 1.00 96.81 187 LEU A CA 1
ATOM 1463 C C . LEU A 1 187 ? 1.095 7.124 15.551 1.00 96.81 187 LEU A C 1
ATOM 1465 O O . LEU A 1 187 ? 1.039 6.193 16.347 1.00 96.81 187 LEU A O 1
ATOM 1469 N N . GLU A 1 188 ? 1.240 8.385 15.963 1.00 96.38 188 GLU A N 1
ATOM 1470 C CA . GLU A 1 188 ? 1.273 8.778 17.381 1.00 96.38 188 GLU A CA 1
ATOM 1471 C C . GLU A 1 188 ? -0.022 8.441 18.141 1.00 96.38 188 GLU A C 1
ATOM 1473 O O . GLU A 1 188 ? 0.016 8.283 19.360 1.00 96.38 188 GLU A O 1
ATOM 1478 N N . THR A 1 189 ? -1.164 8.307 17.453 1.00 96.56 189 THR A N 1
ATOM 1479 C CA . THR A 1 189 ? -2.454 7.950 18.075 1.00 96.56 189 THR A CA 1
ATOM 1480 C C . THR A 1 189 ? -2.710 6.445 18.119 1.00 96.56 189 THR A C 1
ATOM 1482 O O . THR A 1 189 ? -3.810 6.019 18.470 1.00 96.56 189 THR A O 1
ATOM 1485 N N . MET A 1 190 ? -1.711 5.641 17.748 1.00 97.06 190 MET A N 1
ATOM 1486 C CA . MET A 1 190 ? -1.841 4.195 17.646 1.00 97.06 190 MET A CA 1
ATOM 1487 C C . MET A 1 190 ? -2.100 3.540 19.000 1.00 97.06 190 MET A C 1
ATOM 1489 O O . MET A 1 190 ? -1.388 3.769 19.976 1.00 97.06 190 MET A O 1
ATOM 1493 N N . GLU A 1 191 ? -3.074 2.638 19.023 1.00 97.12 191 GLU A N 1
ATOM 1494 C CA . GLU A 1 191 ? -3.343 1.766 20.160 1.00 97.12 191 GLU A CA 1
ATOM 1495 C C . GLU A 1 191 ? -3.810 0.382 19.707 1.00 97.12 191 GLU A C 1
ATOM 1497 O O . GLU A 1 191 ? -4.357 0.213 18.616 1.00 97.12 191 GLU A O 1
ATOM 1502 N N . PHE A 1 192 ? -3.620 -0.619 20.564 1.00 97.31 192 PHE A N 1
ATOM 1503 C CA . PHE A 1 192 ? -4.207 -1.941 20.373 1.00 97.31 192 PHE A CA 1
ATOM 1504 C C . PHE A 1 192 ? -5.559 -2.002 21.080 1.00 97.31 192 PHE A C 1
ATOM 1506 O O . PHE A 1 192 ? -5.628 -1.876 22.301 1.00 97.31 192 PHE A O 1
ATOM 1513 N N . VAL A 1 193 ? -6.631 -2.218 20.317 1.00 96.12 193 VAL A N 1
ATOM 1514 C CA . VAL A 1 193 ? -7.989 -2.359 20.876 1.00 96.12 193 VAL A CA 1
ATOM 1515 C C . VAL A 1 193 ? -8.203 -3.769 21.424 1.00 96.12 193 VAL A C 1
ATOM 1517 O O . VAL A 1 193 ? -8.803 -3.949 22.483 1.00 96.12 193 VAL A O 1
ATOM 1520 N N . VAL A 1 194 ? -7.681 -4.759 20.703 1.00 93.75 194 VAL A N 1
ATOM 1521 C CA . VAL A 1 194 ? -7.549 -6.166 21.100 1.00 93.75 194 VAL A CA 1
ATOM 1522 C C . VAL A 1 194 ? -6.179 -6.671 20.612 1.00 93.75 194 VAL A C 1
ATOM 1524 O O . VAL A 1 194 ? -5.568 -6.012 19.759 1.00 93.75 194 VAL A O 1
ATOM 1527 N N . PRO A 1 195 ? -5.652 -7.798 21.133 1.00 93.50 195 PRO A N 1
ATOM 1528 C CA . PRO A 1 195 ? -4.358 -8.322 20.696 1.00 93.50 195 PRO A CA 1
ATOM 1529 C C . PRO A 1 195 ? -4.291 -8.477 19.171 1.00 93.50 195 PRO A C 1
ATOM 1531 O O . PRO A 1 195 ? -5.212 -9.005 18.555 1.00 93.50 195 PRO A O 1
ATOM 1534 N N . GLY A 1 196 ? -3.217 -7.994 18.545 1.00 94.38 196 GLY A N 1
ATOM 1535 C CA . GLY A 1 196 ? -3.050 -8.083 17.091 1.00 94.38 196 GLY A CA 1
ATOM 1536 C C . GLY A 1 196 ? -3.771 -7.011 16.266 1.00 94.38 196 GLY A C 1
ATOM 1537 O O . GLY A 1 196 ? -3.448 -6.853 15.090 1.00 94.38 196 GLY A O 1
ATOM 1538 N N . MET A 1 197 ? -4.718 -6.254 16.834 1.00 96.38 197 MET A N 1
ATOM 1539 C CA . MET A 1 197 ? -5.527 -5.280 16.087 1.00 96.38 197 MET A CA 1
ATOM 1540 C C . MET A 1 197 ? -5.215 -3.852 16.516 1.00 96.38 197 MET A C 1
ATOM 1542 O O . MET A 1 197 ? -5.699 -3.365 17.542 1.00 96.38 197 MET A O 1
ATOM 1546 N N . ALA A 1 198 ? -4.414 -3.179 15.696 1.00 98.00 198 ALA A N 1
ATOM 1547 C CA . ALA A 1 198 ? -4.001 -1.808 15.934 1.00 98.00 198 ALA A CA 1
ATOM 1548 C C . ALA A 1 198 ? -4.940 -0.808 15.253 1.00 98.00 198 ALA A C 1
ATOM 1550 O O . ALA A 1 198 ? -5.283 -0.952 14.077 1.00 98.00 198 ALA A O 1
ATOM 1551 N N . VAL A 1 199 ? -5.308 0.243 15.977 1.00 98.44 199 VAL A N 1
ATOM 1552 C CA . VAL A 1 199 ? -6.162 1.330 15.501 1.00 98.44 199 VAL A CA 1
ATOM 1553 C C . VAL A 1 199 ? -5.418 2.651 15.627 1.00 98.44 199 VAL A C 1
ATOM 1555 O O . VAL A 1 199 ? -4.776 2.923 16.634 1.00 98.44 199 VAL A O 1
ATOM 1558 N N . VAL A 1 200 ? -5.527 3.473 14.590 1.00 98.19 200 VAL A N 1
ATOM 1559 C CA . VAL A 1 200 ? -5.048 4.853 14.530 1.00 98.19 200 VAL A CA 1
ATOM 1560 C C . VAL A 1 200 ? -6.211 5.741 14.114 1.00 98.19 200 VAL A C 1
ATOM 1562 O O . VAL A 1 200 ? -7.011 5.369 13.250 1.00 98.19 200 VAL A O 1
ATOM 1565 N N . ASN A 1 201 ? -6.293 6.942 14.679 1.00 97.25 201 ASN A N 1
ATOM 1566 C CA . ASN A 1 201 ? -7.288 7.927 14.278 1.00 97.25 201 ASN A CA 1
ATOM 1567 C C . ASN A 1 201 ? -6.689 9.322 14.066 1.00 97.25 201 ASN A C 1
ATOM 1569 O O . ASN A 1 201 ? -5.814 9.767 14.806 1.00 97.25 201 ASN A O 1
ATOM 1573 N N . GLY A 1 202 ? -7.197 10.025 13.056 1.00 95.94 202 GLY A N 1
ATOM 1574 C CA . GLY A 1 202 ? -6.935 11.446 12.845 1.00 95.94 202 GLY A CA 1
ATOM 1575 C C . GLY A 1 202 ? -7.743 12.341 13.785 1.00 95.94 202 GLY A C 1
ATOM 1576 O O . GLY A 1 202 ? -8.585 11.869 14.554 1.00 95.94 202 GLY A O 1
ATOM 1577 N N . ALA A 1 203 ? -7.497 13.647 13.705 1.00 93.38 203 ALA A N 1
ATOM 1578 C CA . ALA A 1 203 ? -8.294 14.649 14.408 1.00 93.38 203 ALA A CA 1
ATOM 1579 C C . ALA A 1 203 ? -9.630 14.929 13.687 1.00 93.38 203 ALA A C 1
ATOM 1581 O O . ALA A 1 203 ? -9.719 14.845 12.463 1.00 93.38 203 ALA A O 1
ATOM 1582 N N . ASP A 1 204 ? -10.670 15.289 14.445 1.00 90.12 204 ASP A N 1
ATOM 1583 C CA . ASP A 1 204 ? -12.026 15.564 13.932 1.00 90.12 204 ASP A CA 1
ATOM 1584 C C . ASP A 1 204 ? -12.122 16.837 13.065 1.00 90.12 204 ASP A C 1
ATOM 1586 O O . ASP A 1 204 ? -13.007 16.987 12.211 1.00 90.12 204 ASP A O 1
ATOM 1590 N N . ASP A 1 205 ? -11.210 17.776 13.288 1.00 90.75 205 ASP A N 1
ATOM 1591 C CA . ASP A 1 205 ? -11.108 19.064 12.607 1.00 90.75 205 ASP A CA 1
ATOM 1592 C C . ASP A 1 205 ? -10.118 19.051 11.433 1.00 90.75 205 ASP A C 1
ATOM 1594 O O . ASP A 1 205 ? -10.036 20.033 10.695 1.00 90.75 205 ASP A O 1
ATOM 1598 N N . ARG A 1 206 ? -9.423 17.929 11.202 1.00 93.19 206 ARG A N 1
ATOM 1599 C CA . ARG A 1 206 ? -8.450 17.775 10.119 1.00 93.19 206 ARG A CA 1
ATOM 1600 C C . ARG A 1 206 ? -8.915 16.760 9.087 1.00 93.19 206 ARG A C 1
ATOM 1602 O O . ARG A 1 206 ? -9.371 15.671 9.417 1.00 93.19 206 ARG A O 1
ATOM 1609 N N . VAL A 1 207 ? -8.767 17.122 7.819 1.00 94.12 207 VAL A N 1
ATOM 1610 C CA . VAL A 1 207 ? -9.018 16.230 6.686 1.00 94.12 207 VAL A CA 1
ATOM 1611 C C . VAL A 1 207 ? -7.708 15.584 6.259 1.00 94.12 207 VAL A C 1
ATOM 1613 O O . VAL A 1 207 ? -6.686 16.261 6.196 1.00 94.12 207 VAL A O 1
ATOM 1616 N N . TYR A 1 208 ? -7.759 14.295 5.938 1.00 93.81 208 TYR A N 1
ATOM 1617 C CA . TYR A 1 208 ? -6.613 13.533 5.459 1.00 93.81 208 TYR A CA 1
ATOM 1618 C C . TYR A 1 208 ? -6.903 12.951 4.080 1.00 93.81 208 TYR A C 1
ATOM 1620 O O . TYR A 1 208 ? -8.037 12.564 3.774 1.00 93.81 208 TYR A O 1
ATOM 1628 N N . ASP A 1 209 ? -5.861 12.858 3.258 1.00 90.00 209 ASP A N 1
ATOM 1629 C CA . ASP A 1 209 ? -5.957 12.176 1.978 1.00 90.00 209 ASP A CA 1
ATOM 1630 C C . ASP A 1 209 ? -6.132 10.657 2.158 1.00 90.00 209 ASP A C 1
ATOM 1632 O O . ASP A 1 209 ? -5.665 10.031 3.115 1.00 90.00 209 ASP A O 1
ATOM 1636 N N . THR A 1 210 ? -6.838 10.046 1.213 1.00 89.25 210 THR A N 1
ATOM 1637 C CA . THR A 1 210 ? -7.149 8.614 1.253 1.00 89.25 210 THR A CA 1
ATOM 1638 C C . THR A 1 210 ? -5.928 7.728 1.028 1.00 89.25 210 THR A C 1
ATOM 1640 O O . THR A 1 210 ? -5.855 6.638 1.598 1.00 89.25 210 THR A O 1
ATOM 1643 N N . VAL A 1 211 ? -4.959 8.197 0.237 1.00 89.88 211 VAL A N 1
ATOM 1644 C CA . VAL A 1 211 ? -3.682 7.521 0.005 1.00 89.88 211 VAL A CA 1
ATOM 1645 C C . VAL A 1 211 ? -2.862 7.538 1.284 1.00 89.88 211 VAL A C 1
ATOM 1647 O O . VAL A 1 211 ? -2.365 6.488 1.682 1.00 89.88 211 VAL A O 1
ATOM 1650 N N . LEU A 1 212 ? -2.809 8.679 1.979 1.00 92.69 212 LEU A N 1
ATOM 1651 C CA . LEU A 1 212 ? -2.133 8.792 3.271 1.00 92.69 212 LEU A CA 1
ATOM 1652 C C . LEU A 1 212 ? -2.710 7.796 4.287 1.00 92.69 212 LEU A C 1
ATOM 1654 O O . LEU A 1 212 ? -1.962 7.038 4.897 1.00 92.69 212 LEU A O 1
ATOM 1658 N N . ALA A 1 213 ? -4.039 7.725 4.423 1.00 94.56 213 ALA A N 1
ATOM 1659 C CA . ALA A 1 213 ? -4.684 6.772 5.331 1.00 94.56 213 ALA A CA 1
ATOM 1660 C C . ALA A 1 213 ? -4.346 5.305 4.990 1.00 94.56 213 ALA A C 1
ATOM 1662 O O . ALA A 1 213 ? -4.062 4.503 5.882 1.00 94.56 213 ALA A O 1
ATOM 1663 N N . ALA A 1 214 ? -4.333 4.958 3.700 1.00 91.69 214 ALA A N 1
ATOM 1664 C CA . ALA A 1 214 ? -3.957 3.627 3.233 1.00 91.69 214 ALA A CA 1
ATOM 1665 C C . ALA A 1 214 ? -2.476 3.304 3.501 1.00 91.69 214 ALA A C 1
ATOM 1667 O O . ALA A 1 214 ? -2.164 2.202 3.950 1.00 91.69 214 ALA A O 1
ATOM 1668 N N . GLN A 1 215 ? -1.572 4.257 3.265 1.00 91.88 215 GLN A N 1
ATOM 1669 C CA . GLN A 1 215 ? -0.140 4.109 3.535 1.00 91.88 215 GLN A CA 1
ATOM 1670 C C . GLN A 1 215 ? 0.152 3.988 5.032 1.00 91.88 215 GLN A C 1
ATOM 1672 O O . GLN A 1 215 ? 1.016 3.203 5.423 1.00 91.88 215 GLN A O 1
ATOM 1677 N N . THR A 1 216 ? -0.575 4.717 5.882 1.00 96.44 216 THR A N 1
ATOM 1678 C CA . THR A 1 216 ? -0.495 4.567 7.340 1.00 96.44 216 THR A CA 1
ATOM 1679 C C . THR A 1 216 ? -0.889 3.151 7.755 1.00 96.44 216 THR A C 1
ATOM 1681 O O . THR A 1 216 ? -0.138 2.508 8.484 1.00 96.44 216 THR A O 1
ATOM 1684 N N . ALA A 1 217 ? -1.996 2.618 7.223 1.00 96.25 217 ALA A N 1
ATOM 1685 C CA . ALA A 1 217 ? -2.433 1.254 7.520 1.00 96.25 217 ALA A CA 1
ATOM 1686 C C . ALA A 1 217 ? -1.387 0.215 7.074 1.00 96.25 217 ALA A C 1
ATOM 1688 O O . ALA A 1 217 ? -1.068 -0.711 7.820 1.00 96.25 217 ALA A O 1
ATOM 1689 N N . ASP A 1 218 ? -0.800 0.397 5.890 1.00 91.12 218 ASP A N 1
ATOM 1690 C CA . ASP A 1 218 ? 0.284 -0.452 5.393 1.00 91.12 218 ASP A CA 1
ATOM 1691 C C . ASP A 1 218 ? 1.559 -0.342 6.247 1.00 91.12 218 ASP A C 1
ATOM 1693 O O . ASP A 1 218 ? 2.241 -1.344 6.451 1.00 91.12 218 ASP A O 1
ATOM 1697 N N . THR A 1 219 ? 1.880 0.854 6.753 1.00 93.38 219 THR A N 1
ATOM 1698 C CA . THR A 1 219 ? 3.037 1.082 7.634 1.00 93.38 219 THR A CA 1
ATOM 1699 C C . THR A 1 219 ? 2.855 0.332 8.952 1.00 93.38 219 THR A C 1
ATOM 1701 O O . THR A 1 219 ? 3.769 -0.362 9.390 1.00 93.38 219 THR A O 1
ATOM 1704 N N . MET A 1 220 ? 1.664 0.397 9.553 1.00 96.56 220 MET A N 1
ATOM 1705 C CA . MET A 1 220 ? 1.350 -0.306 10.803 1.00 96.56 220 MET A CA 1
ATOM 1706 C C . MET A 1 220 ? 1.557 -1.824 10.702 1.00 96.56 220 MET A C 1
ATOM 1708 O O . MET A 1 220 ? 2.045 -2.419 11.651 1.00 96.56 220 MET A O 1
ATOM 1712 N N . LEU A 1 221 ? 1.273 -2.455 9.553 1.00 93.25 221 LEU A N 1
ATOM 1713 C CA . LEU A 1 221 ? 1.488 -3.902 9.360 1.00 93.25 221 LEU A CA 1
ATOM 1714 C C . LEU A 1 221 ? 2.962 -4.337 9.411 1.00 93.25 221 LEU A C 1
ATOM 1716 O O . LEU A 1 221 ? 3.242 -5.531 9.476 1.00 93.25 221 LEU A O 1
ATOM 1720 N N . SER A 1 222 ? 3.903 -3.393 9.326 1.00 90.62 222 SER A N 1
ATOM 1721 C CA . SER A 1 222 ? 5.334 -3.681 9.479 1.00 90.62 222 SER A CA 1
ATOM 1722 C C . SER A 1 222 ? 5.800 -3.673 10.937 1.00 90.62 222 SER A C 1
ATOM 1724 O O . SER A 1 222 ? 6.936 -4.057 11.212 1.00 90.62 222 SER A O 1
ATOM 1726 N N . MET A 1 223 ? 4.945 -3.231 11.863 1.00 93.62 223 MET A N 1
ATOM 1727 C CA . MET A 1 223 ? 5.256 -3.160 13.286 1.00 93.62 223 MET A CA 1
ATOM 1728 C C . MET A 1 223 ? 5.040 -4.519 13.955 1.00 93.62 223 MET A C 1
ATOM 1730 O O . MET A 1 223 ? 4.156 -5.287 13.572 1.00 93.62 223 MET A O 1
ATOM 1734 N N . GLU A 1 224 ? 5.862 -4.808 14.962 1.00 92.69 224 GLU A N 1
ATOM 1735 C CA . GLU A 1 224 ? 5.741 -6.027 15.760 1.00 92.69 224 GLU A CA 1
ATOM 1736 C C . GLU A 1 224 ? 4.346 -6.120 16.399 1.00 92.69 224 GLU A C 1
ATOM 1738 O O . GLU A 1 224 ? 3.728 -5.106 16.727 1.00 92.69 224 GLU A O 1
ATOM 1743 N N . ASP A 1 225 ? 3.836 -7.345 16.518 1.00 93.31 225 ASP A N 1
ATOM 1744 C CA . ASP A 1 225 ? 2.521 -7.670 17.079 1.00 93.31 225 ASP A CA 1
ATOM 1745 C C . ASP A 1 225 ? 1.292 -7.106 16.339 1.00 93.31 225 ASP A C 1
ATOM 1747 O O . ASP A 1 225 ? 0.167 -7.324 16.786 1.00 93.31 225 ASP A O 1
ATOM 1751 N N . VAL A 1 226 ? 1.447 -6.450 15.183 1.00 96.19 226 VAL A N 1
ATOM 1752 C CA . VAL A 1 226 ? 0.309 -5.998 14.363 1.00 96.19 226 VAL A CA 1
ATOM 1753 C C . VAL A 1 226 ? -0.092 -7.069 13.342 1.00 96.19 226 VAL A C 1
ATOM 1755 O O . VAL A 1 226 ? 0.607 -7.325 12.365 1.00 96.19 226 VAL A O 1
ATOM 1758 N N . GLU A 1 227 ? -1.268 -7.672 13.525 1.00 95.19 227 GLU A N 1
ATOM 1759 C CA . GLU A 1 227 ? -1.868 -8.628 12.578 1.00 95.19 227 GLU A CA 1
ATOM 1760 C C . GLU A 1 227 ? -2.885 -7.964 11.636 1.00 95.19 227 GLU A C 1
ATOM 1762 O O . GLU A 1 227 ? -3.019 -8.360 10.471 1.00 95.19 227 GLU A O 1
ATOM 1767 N N . ALA A 1 228 ? -3.574 -6.933 12.133 1.00 97.06 228 ALA A N 1
ATOM 1768 C CA . ALA A 1 228 ? -4.456 -6.061 11.372 1.00 97.06 228 ALA A CA 1
ATOM 1769 C C . ALA A 1 228 ? -4.299 -4.602 11.807 1.00 97.06 228 ALA A C 1
ATOM 1771 O O . ALA A 1 228 ? -4.101 -4.304 12.985 1.00 97.06 228 ALA A O 1
ATOM 1772 N N . SER A 1 229 ? -4.435 -3.690 10.850 1.00 98.12 229 SER A N 1
ATOM 1773 C CA . SER A 1 229 ? -4.380 -2.251 11.078 1.00 98.12 229 SER A CA 1
ATOM 1774 C C . SER A 1 229 ? -5.646 -1.567 10.584 1.00 98.12 229 SER A C 1
ATOM 1776 O O . SER A 1 229 ? -6.182 -1.906 9.526 1.00 98.12 229 SER A O 1
ATOM 1778 N N . PHE A 1 230 ? -6.110 -0.581 11.349 1.00 98.44 230 PHE A N 1
ATOM 1779 C CA . PHE A 1 230 ? -7.280 0.225 11.029 1.00 98.44 230 PHE A CA 1
ATOM 1780 C C . PHE A 1 230 ? -6.953 1.705 11.196 1.00 98.44 230 PHE A C 1
ATOM 1782 O O . PHE A 1 230 ? -6.536 2.142 12.265 1.00 98.44 230 PHE A O 1
ATOM 1789 N N . VAL A 1 231 ? -7.164 2.487 10.142 1.00 98.50 231 VAL A N 1
ATOM 1790 C CA . VAL A 1 231 ? -6.895 3.928 10.134 1.00 98.50 231 VAL A CA 1
ATOM 1791 C C . VAL A 1 231 ? -8.190 4.680 9.898 1.00 98.50 231 VAL A C 1
ATOM 1793 O O . VAL A 1 231 ? -8.837 4.489 8.867 1.00 98.50 231 VAL A O 1
ATOM 1796 N N . ILE A 1 232 ? -8.557 5.535 10.849 1.00 98.44 232 ILE A N 1
ATOM 1797 C CA . ILE A 1 232 ? -9.809 6.289 10.856 1.00 98.44 232 ILE A CA 1
ATOM 1798 C C . ILE A 1 232 ? -9.500 7.758 10.592 1.00 98.44 232 ILE A C 1
ATOM 1800 O O . ILE A 1 232 ? -8.841 8.415 11.397 1.00 98.44 232 ILE A O 1
ATOM 1804 N N . THR A 1 233 ? -9.987 8.306 9.485 1.00 97.81 233 THR A N 1
ATOM 1805 C CA . THR A 1 233 ? -9.728 9.705 9.127 1.00 97.81 233 THR A CA 1
ATOM 1806 C C . THR A 1 233 ? -10.952 10.384 8.541 1.00 97.81 233 THR A C 1
ATOM 1808 O O . THR A 1 233 ? -11.785 9.770 7.870 1.00 97.81 233 THR A O 1
ATOM 1811 N N . LYS A 1 234 ? -11.058 11.693 8.772 1.00 96.81 234 LYS A N 1
ATOM 1812 C CA . LYS A 1 234 ? -12.036 12.528 8.083 1.00 96.81 234 LYS A CA 1
ATOM 1813 C C . LYS A 1 234 ? -11.569 12.801 6.657 1.00 96.81 234 LYS A C 1
ATOM 1815 O O . LYS A 1 234 ? -10.405 13.122 6.422 1.00 96.81 234 LYS A O 1
ATOM 1820 N N . ARG A 1 235 ? -12.488 12.661 5.708 1.00 93.94 235 ARG A N 1
ATOM 1821 C CA . ARG A 1 235 ? -12.245 12.776 4.268 1.00 93.94 235 ARG A CA 1
ATOM 1822 C C . ARG A 1 235 ? -12.663 14.146 3.745 1.00 93.94 235 ARG A C 1
ATOM 1824 O O . ARG A 1 235 ? -13.421 14.879 4.380 1.00 93.94 235 ARG A O 1
ATOM 1831 N N . THR A 1 236 ? -12.200 14.462 2.541 1.00 90.81 236 THR A N 1
ATOM 1832 C CA . THR A 1 236 ? -12.526 15.704 1.820 1.00 90.81 236 THR A CA 1
ATOM 1833 C C . THR A 1 236 ? -14.012 15.844 1.492 1.00 90.81 236 THR A C 1
ATOM 1835 O O . THR A 1 236 ? -14.515 16.959 1.418 1.00 90.81 236 THR A O 1
ATOM 1838 N N . ASP A 1 237 ? -14.730 14.729 1.351 1.00 90.69 237 ASP A N 1
ATOM 1839 C CA . ASP A 1 237 ? -16.180 14.688 1.123 1.00 90.69 237 ASP A CA 1
ATOM 1840 C C . ASP A 1 237 ? -17.014 14.832 2.414 1.00 90.69 237 ASP A C 1
ATOM 1842 O O . ASP A 1 237 ? -18.237 14.710 2.381 1.00 90.69 237 ASP A O 1
ATOM 1846 N N . GLY A 1 238 ? -16.365 15.092 3.554 1.00 90.62 238 GLY A N 1
ATOM 1847 C CA . GLY A 1 238 ? -17.007 15.276 4.855 1.00 90.62 238 GLY A CA 1
ATOM 1848 C C . GLY A 1 238 ? -17.342 13.979 5.595 1.00 90.62 238 GLY A C 1
ATOM 1849 O O . GLY A 1 238 ? -17.750 14.046 6.754 1.00 90.62 238 GLY A O 1
ATOM 1850 N N . ARG A 1 239 ? -17.145 12.808 4.977 1.00 95.88 239 ARG A N 1
ATOM 1851 C CA . ARG A 1 239 ? -17.363 11.501 5.616 1.00 95.88 239 ARG A CA 1
ATOM 1852 C C . ARG A 1 239 ? -16.155 11.072 6.437 1.00 95.88 239 ARG A C 1
ATOM 1854 O O . ARG A 1 239 ? -15.039 11.546 6.224 1.00 95.88 239 ARG A O 1
ATOM 1861 N N . VAL A 1 240 ? -16.360 10.118 7.339 1.00 97.94 240 VAL A N 1
ATOM 1862 C CA . VAL A 1 240 ? -15.261 9.438 8.033 1.00 97.94 240 VAL A CA 1
ATOM 1863 C C . VAL A 1 240 ? -14.961 8.128 7.320 1.00 97.94 240 VAL A C 1
ATOM 1865 O O . VAL A 1 240 ? -15.838 7.282 7.163 1.00 97.94 240 VAL A O 1
ATOM 1868 N N . GLY A 1 241 ? -13.726 7.973 6.853 1.00 97.62 241 GLY A N 1
ATOM 1869 C CA . GLY A 1 241 ? -13.235 6.738 6.255 1.00 97.62 241 GLY A CA 1
ATOM 1870 C C . GLY A 1 241 ? -12.521 5.871 7.284 1.00 97.62 241 GLY A C 1
ATOM 1871 O O . GLY A 1 241 ? -11.772 6.390 8.108 1.00 97.62 241 GLY A O 1
ATOM 1872 N N . ILE A 1 242 ? -12.708 4.556 7.190 1.00 98.25 242 ILE A N 1
ATOM 1873 C CA . ILE A 1 242 ? -11.891 3.567 7.899 1.00 98.25 242 ILE A CA 1
ATOM 1874 C C . ILE A 1 242 ? -11.191 2.715 6.847 1.00 98.25 242 ILE A C 1
ATOM 1876 O O . ILE A 1 242 ? -11.858 2.063 6.046 1.00 98.25 242 ILE A O 1
ATOM 1880 N N . SER A 1 243 ? -9.860 2.744 6.832 1.00 97.88 243 SER A N 1
ATOM 1881 C CA . SER A 1 243 ? -9.029 1.891 5.975 1.00 97.88 243 SER A CA 1
ATOM 1882 C C . SER A 1 243 ? -8.492 0.729 6.794 1.00 97.88 243 SER A C 1
ATOM 1884 O O . SER A 1 243 ? -7.857 0.964 7.817 1.00 97.88 243 SER A O 1
ATOM 1886 N N . ALA A 1 244 ? -8.723 -0.502 6.343 1.00 97.56 244 ALA A N 1
ATOM 1887 C CA . ALA A 1 244 ? -8.299 -1.710 7.037 1.00 97.56 244 ALA A CA 1
ATOM 1888 C C . ALA A 1 244 ? -7.301 -2.524 6.201 1.00 97.56 244 ALA A C 1
ATOM 1890 O O . ALA A 1 244 ? -7.468 -2.676 4.981 1.00 97.56 244 ALA A O 1
ATOM 1891 N N . ARG A 1 245 ? -6.262 -3.058 6.848 1.00 96.31 245 ARG A N 1
ATOM 1892 C CA . ARG A 1 245 ? -5.265 -3.953 6.239 1.00 96.31 245 ARG A CA 1
ATOM 1893 C C . ARG A 1 245 ? -4.958 -5.130 7.156 1.00 96.31 245 ARG A C 1
ATOM 1895 O O . ARG A 1 245 ? -5.074 -5.018 8.369 1.00 96.31 245 ARG A O 1
ATOM 1902 N N . SER A 1 246 ? -4.559 -6.256 6.575 1.00 94.69 246 SER A N 1
ATOM 1903 C CA . SER A 1 246 ? -4.156 -7.460 7.312 1.00 94.69 246 SER A CA 1
ATOM 1904 C C . SER A 1 246 ? -3.167 -8.296 6.500 1.00 94.69 246 SER A C 1
ATOM 1906 O O . SER A 1 246 ? -3.200 -8.290 5.269 1.00 94.69 246 SER A O 1
ATOM 1908 N N . LEU A 1 247 ? -2.324 -9.079 7.179 1.00 86.06 247 LEU A N 1
ATOM 1909 C CA . LEU A 1 247 ? -1.461 -10.090 6.549 1.00 86.06 247 LEU A CA 1
ATOM 1910 C C . LEU A 1 247 ? -2.178 -11.446 6.377 1.00 86.06 247 LEU A C 1
ATOM 1912 O O . LEU A 1 247 ? -1.585 -12.508 6.533 1.00 86.06 247 LEU A O 1
ATOM 1916 N N . SER A 1 248 ? -3.470 -11.411 6.035 1.00 79.44 248 SER A N 1
ATOM 1917 C CA . SER A 1 248 ? -4.369 -12.562 5.808 1.00 79.44 248 SER A CA 1
ATOM 1918 C C . SER A 1 248 ? -4.698 -13.425 7.031 1.00 79.44 248 SER A C 1
ATOM 1920 O O . SER A 1 248 ? -5.452 -14.382 6.887 1.00 79.44 248 SER A O 1
ATOM 1922 N N . LYS A 1 249 ? -4.183 -13.093 8.221 1.00 84.25 249 LYS A N 1
ATOM 1923 C CA . LYS A 1 249 ? -4.583 -13.749 9.477 1.00 84.25 249 LYS A CA 1
ATOM 1924 C C . LYS A 1 249 ? -5.948 -13.284 9.974 1.00 84.25 249 LYS A C 1
ATOM 1926 O O . LYS A 1 249 ? -6.701 -14.083 10.502 1.00 84.25 249 LYS A O 1
ATOM 1931 N N . VAL A 1 250 ? -6.244 -11.998 9.784 1.00 91.56 250 VAL A N 1
ATOM 1932 C CA . VAL A 1 250 ? -7.507 -11.374 10.189 1.00 91.56 250 VAL A CA 1
ATOM 1933 C C . VAL A 1 250 ? -8.320 -11.043 8.949 1.00 91.56 250 VAL A C 1
ATOM 1935 O O . VAL A 1 250 ? -7.808 -10.406 8.024 1.00 91.56 250 VAL A O 1
ATOM 1938 N N . ASN A 1 251 ? -9.591 -11.439 8.930 1.00 93.75 251 ASN A N 1
ATOM 1939 C CA . ASN A 1 251 ? -10.497 -11.128 7.831 1.00 93.75 251 ASN A CA 1
ATOM 1940 C C . ASN A 1 251 ? -11.076 -9.711 7.966 1.00 93.75 251 ASN A C 1
ATOM 1942 O O . ASN A 1 251 ? -12.170 -9.510 8.497 1.00 93.75 251 ASN A O 1
ATOM 1946 N N . VAL A 1 252 ? -10.356 -8.716 7.444 1.00 96.00 252 VAL A N 1
ATOM 1947 C CA . VAL A 1 252 ? -10.778 -7.311 7.554 1.00 96.00 252 VAL A CA 1
ATOM 1948 C C . VAL A 1 252 ? -12.007 -6.978 6.707 1.00 96.00 252 VAL A C 1
ATOM 1950 O O . VAL A 1 252 ? -12.694 -6.002 7.000 1.00 96.00 252 VAL A O 1
ATOM 1953 N N . GLN A 1 253 ? -12.339 -7.794 5.702 1.00 95.38 253 GLN A N 1
ATOM 1954 C CA . GLN A 1 253 ? -13.570 -7.628 4.928 1.00 95.38 253 GLN A CA 1
ATOM 1955 C C . GLN A 1 253 ? -14.805 -7.781 5.819 1.00 95.38 253 GLN A C 1
ATOM 1957 O O . GLN A 1 253 ? -15.646 -6.885 5.818 1.00 95.38 253 GLN A O 1
ATOM 1962 N N . ARG A 1 254 ? -14.894 -8.858 6.614 1.00 94.69 254 ARG A N 1
ATOM 1963 C CA . ARG A 1 254 ? -16.055 -9.102 7.495 1.00 94.69 254 ARG A CA 1
ATOM 1964 C C . ARG A 1 254 ? -16.245 -7.974 8.511 1.00 94.69 254 ARG A C 1
ATOM 1966 O O . ARG A 1 254 ? -17.368 -7.532 8.745 1.00 94.69 254 ARG A O 1
ATOM 1973 N N . ILE A 1 255 ? -15.140 -7.468 9.061 1.00 96.56 255 ILE A N 1
ATOM 1974 C CA . ILE A 1 255 ? -15.139 -6.345 10.008 1.00 96.56 255 ILE A CA 1
ATOM 1975 C C . ILE A 1 255 ? -15.698 -5.081 9.339 1.00 96.56 255 ILE A C 1
ATOM 1977 O O . ILE A 1 255 ? -16.571 -4.416 9.893 1.00 96.56 255 ILE A O 1
ATOM 1981 N N . MET A 1 256 ? -15.234 -4.753 8.129 1.00 97.62 256 MET A N 1
ATOM 1982 C CA . MET A 1 256 ? -15.718 -3.572 7.406 1.00 97.62 256 MET A CA 1
ATOM 1983 C C . MET A 1 256 ? -17.170 -3.720 6.933 1.00 97.62 256 MET A C 1
ATOM 1985 O O . MET A 1 256 ? -17.907 -2.738 6.967 1.00 97.62 256 MET A O 1
ATOM 1989 N N . GLU A 1 257 ? -17.615 -4.920 6.549 1.00 96.88 257 GLU A N 1
ATOM 1990 C CA . GLU A 1 257 ? -19.012 -5.203 6.174 1.00 96.88 257 GLU A CA 1
ATOM 1991 C C . GLU A 1 257 ? -19.984 -4.944 7.336 1.00 96.88 257 GLU A C 1
ATOM 1993 O O . GLU A 1 257 ? -21.040 -4.343 7.129 1.00 96.88 257 GLU A O 1
ATOM 1998 N N . LYS A 1 258 ? -19.606 -5.290 8.577 1.00 96.50 258 LYS A N 1
ATOM 1999 C CA . LYS A 1 258 ? -20.386 -4.948 9.784 1.00 96.50 258 LYS A CA 1
ATOM 2000 C C . LYS A 1 258 ? -20.551 -3.438 9.992 1.00 96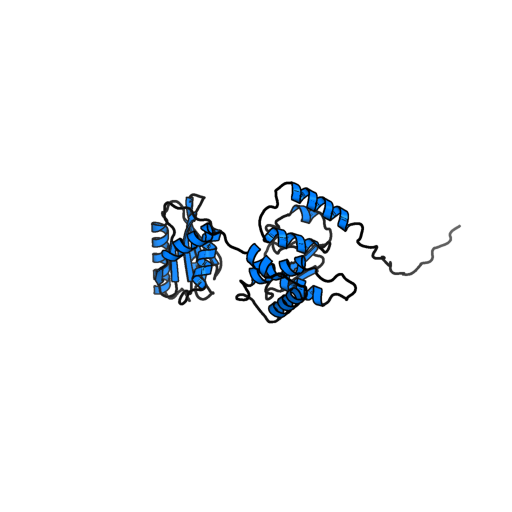.50 258 LYS A C 1
ATOM 2002 O O . LYS A 1 258 ? -21.510 -3.006 10.627 1.00 96.50 258 LYS A O 1
ATOM 2007 N N . LEU A 1 259 ? -19.647 -2.636 9.433 1.00 96.88 259 LEU A N 1
ATOM 2008 C CA . LEU A 1 259 ? -19.687 -1.173 9.453 1.00 96.88 259 LEU A CA 1
ATOM 2009 C C . LEU A 1 259 ? -20.240 -0.576 8.145 1.00 96.88 259 LEU A C 1
ATOM 2011 O O . LEU A 1 259 ? -20.034 0.609 7.879 1.00 96.88 259 LEU A O 1
ATOM 2015 N N . GLY A 1 260 ? -20.912 -1.378 7.312 1.00 95.38 260 GLY A N 1
ATOM 2016 C CA . GLY A 1 260 ? -21.524 -0.933 6.055 1.00 95.38 260 GLY A CA 1
ATOM 2017 C C . GLY A 1 260 ? -20.543 -0.715 4.897 1.00 95.38 260 GLY A C 1
ATOM 2018 O O . GLY A 1 260 ? -20.900 -0.078 3.910 1.00 95.38 260 GLY A O 1
ATOM 2019 N N . GLY A 1 261 ? -19.311 -1.210 5.022 1.00 96.44 261 GLY A N 1
ATOM 2020 C CA . GLY A 1 261 ? -18.278 -1.164 3.990 1.00 96.44 261 GLY A CA 1
ATOM 2021 C C . GLY A 1 261 ? -18.094 -2.497 3.268 1.00 96.44 261 GLY A C 1
ATOM 2022 O O . GLY A 1 261 ? -19.033 -3.270 3.092 1.00 96.44 261 GLY A O 1
ATOM 2023 N N . GLY A 1 262 ? -16.860 -2.767 2.844 1.00 93.19 262 GLY A N 1
ATOM 2024 C CA . GLY A 1 262 ? -16.495 -4.021 2.189 1.00 93.19 262 GLY A CA 1
ATOM 2025 C C . GLY A 1 262 ? -15.062 -4.023 1.663 1.00 93.19 262 GLY A C 1
ATOM 2026 O O . GLY A 1 262 ? -14.265 -3.134 1.969 1.00 93.19 262 GLY A O 1
ATOM 2027 N N . GLY A 1 263 ? -14.725 -5.035 0.865 1.00 92.38 263 GLY A N 1
ATOM 2028 C CA . GLY A 1 263 ? -13.408 -5.178 0.249 1.00 92.38 263 GLY A CA 1
ATOM 2029 C C . GLY A 1 263 ? -12.998 -6.637 0.100 1.00 92.38 263 GLY A C 1
ATOM 2030 O O . GLY A 1 263 ? -13.773 -7.463 -0.376 1.00 92.38 263 GLY A O 1
ATOM 2031 N N . HIS A 1 264 ? -11.770 -6.940 0.498 1.00 90.94 264 HIS A N 1
ATOM 2032 C CA . HIS A 1 264 ? -11.150 -8.257 0.430 1.00 90.94 264 HIS A CA 1
ATOM 2033 C C . HIS A 1 264 ? -10.563 -8.663 1.784 1.00 90.94 264 HIS A C 1
ATOM 2035 O O . HIS A 1 264 ? -10.341 -7.820 2.653 1.00 90.94 264 HIS A O 1
ATOM 2041 N N . LEU A 1 265 ? -10.245 -9.955 1.920 1.00 89.88 265 LEU A N 1
ATOM 2042 C CA . LEU A 1 265 ? -9.704 -10.583 3.132 1.00 89.88 265 LEU A CA 1
ATOM 2043 C C . LEU A 1 265 ? -8.632 -9.747 3.857 1.00 89.88 265 LEU A C 1
ATOM 2045 O O . LEU A 1 265 ? -8.672 -9.644 5.077 1.00 89.88 265 LEU A O 1
ATOM 2049 N N . SER A 1 266 ? -7.690 -9.163 3.111 1.00 91.38 266 SER A N 1
ATOM 2050 C CA . SER A 1 266 ? -6.523 -8.426 3.622 1.00 91.38 266 SER A CA 1
ATOM 2051 C C . SER A 1 266 ? -6.570 -6.912 3.385 1.00 91.38 266 SER A C 1
ATOM 2053 O O . SER A 1 266 ? -5.670 -6.195 3.820 1.00 91.38 266 SER A O 1
ATOM 2055 N N . ASN A 1 267 ? -7.583 -6.406 2.680 1.00 93.12 267 ASN A N 1
ATOM 2056 C CA . ASN A 1 267 ? -7.709 -4.991 2.336 1.00 93.12 267 ASN A CA 1
ATOM 2057 C C . ASN A 1 267 ? -9.186 -4.638 2.172 1.00 93.12 267 ASN A C 1
ATOM 2059 O O . ASN A 1 267 ? -9.829 -5.072 1.216 1.00 93.12 267 ASN A O 1
ATOM 2063 N N . ALA A 1 268 ? -9.710 -3.842 3.094 1.00 95.69 268 ALA A N 1
ATOM 2064 C CA . ALA A 1 268 ? -11.102 -3.430 3.102 1.00 95.69 268 ALA A CA 1
ATOM 2065 C C . ALA A 1 268 ? -11.234 -1.988 3.598 1.00 95.69 268 ALA A C 1
ATOM 2067 O O . ALA A 1 268 ? -10.288 -1.417 4.147 1.00 95.69 268 ALA A O 1
ATOM 2068 N N . ALA A 1 269 ? -12.399 -1.385 3.385 1.00 96.94 269 ALA A N 1
ATOM 2069 C CA . ALA A 1 269 ? -12.690 -0.053 3.890 1.00 96.94 269 ALA A CA 1
ATOM 2070 C C . ALA A 1 269 ? -14.190 0.165 4.116 1.00 96.94 269 ALA A C 1
ATOM 2072 O O . ALA A 1 269 ? -15.031 -0.492 3.500 1.00 96.94 269 ALA A O 1
ATOM 2073 N N . THR A 1 270 ? -14.520 1.147 4.952 1.00 97.44 270 THR A N 1
ATOM 2074 C CA . THR A 1 270 ? -15.873 1.711 5.058 1.00 97.44 270 THR A CA 1
ATOM 2075 C C . THR A 1 270 ? -15.831 3.238 5.037 1.00 97.44 270 THR A C 1
ATOM 2077 O O . THR A 1 270 ? -14.784 3.854 5.257 1.00 97.44 270 THR A O 1
ATOM 2080 N N . GLN A 1 271 ? -16.971 3.853 4.735 1.00 97.00 271 GLN A N 1
ATOM 2081 C CA . GLN A 1 271 ? -17.177 5.297 4.752 1.00 97.00 271 GLN A CA 1
ATOM 2082 C C . GLN A 1 271 ? -18.497 5.575 5.465 1.00 97.00 271 GLN A C 1
ATOM 2084 O O . GLN A 1 271 ? -19.545 5.105 5.030 1.00 97.00 271 GLN A O 1
ATOM 2089 N N . ILE A 1 272 ? -18.442 6.329 6.560 1.00 97.06 272 ILE A N 1
ATOM 2090 C CA . ILE A 1 272 ? -19.586 6.574 7.437 1.00 97.06 272 ILE A CA 1
ATOM 2091 C C . ILE A 1 272 ? -19.955 8.057 7.363 1.00 97.06 272 ILE A C 1
ATOM 2093 O O . ILE A 1 272 ? -19.114 8.942 7.541 1.00 97.06 272 ILE A O 1
ATOM 2097 N N . GLU A 1 273 ? -21.224 8.320 7.067 1.00 95.81 273 GLU A N 1
ATOM 2098 C CA . GLU A 1 273 ? -21.795 9.664 6.975 1.00 95.81 273 GLU A CA 1
ATOM 2099 C C . GLU A 1 273 ? -22.292 10.162 8.334 1.00 95.81 273 GLU A C 1
ATOM 2101 O O . GLU A 1 273 ? -22.759 9.375 9.156 1.00 95.81 273 GLU A O 1
ATOM 2106 N N . ASN A 1 274 ? -22.258 11.485 8.529 1.00 94.19 274 ASN A N 1
ATOM 2107 C CA . ASN A 1 274 ? -22.848 12.176 9.683 1.00 94.19 274 ASN A CA 1
ATOM 2108 C C . ASN A 1 274 ? -22.337 11.698 11.055 1.00 94.19 274 ASN A C 1
ATOM 2110 O O . ASN A 1 274 ? -23.093 11.688 12.023 1.00 94.19 274 ASN A O 1
ATOM 2114 N N . VAL A 1 275 ? -21.060 11.319 11.141 1.00 96.44 275 VAL A N 1
ATOM 2115 C CA . VAL A 1 275 ? -20.394 10.916 12.390 1.00 96.44 275 VAL A CA 1
ATOM 2116 C C . VAL A 1 275 ? -19.082 11.669 12.571 1.00 96.44 275 VAL A C 1
ATOM 2118 O O . VAL A 1 275 ? -18.463 12.097 11.595 1.00 96.44 275 VAL A O 1
ATOM 2121 N N . SER A 1 276 ? -18.638 11.805 13.819 1.00 97.06 276 SER A N 1
ATOM 2122 C CA . SER A 1 276 ? -17.263 12.210 14.121 1.00 97.06 276 SER A CA 1
ATOM 2123 C C . SER A 1 276 ? -16.299 11.024 13.992 1.00 97.06 276 SER A C 1
ATOM 2125 O O . SER A 1 276 ? -16.703 9.860 14.053 1.00 97.06 276 SER A O 1
ATOM 2127 N N . VAL A 1 277 ? -15.006 11.303 13.840 1.00 97.06 277 VAL A N 1
ATOM 2128 C CA . VAL A 1 277 ? -13.909 10.330 13.927 1.00 97.06 277 VAL A CA 1
ATOM 2129 C C . VAL A 1 277 ? -13.977 9.581 15.253 1.00 97.06 277 VAL A C 1
ATOM 2131 O O . VAL A 1 277 ? -13.865 8.358 15.270 1.00 97.06 277 VAL A O 1
ATOM 2134 N N . SER A 1 278 ? -14.248 10.293 16.349 1.00 95.94 278 SER A N 1
ATOM 2135 C CA . SER A 1 278 ? -14.413 9.699 17.679 1.00 95.94 278 SER A CA 1
ATOM 2136 C C . SER A 1 278 ? -15.585 8.705 17.740 1.00 95.94 278 SER A C 1
ATOM 2138 O O . SER A 1 278 ? -15.474 7.634 18.337 1.00 95.94 278 SER A O 1
ATOM 2140 N N . GLU A 1 279 ? -16.712 9.022 17.097 1.00 97.25 279 GLU A N 1
ATOM 2141 C CA . GLU A 1 279 ? -17.866 8.122 17.031 1.00 97.25 279 GLU A CA 1
ATOM 2142 C C . GLU A 1 279 ? -17.598 6.911 16.127 1.00 97.25 279 GLU A C 1
ATOM 2144 O O . GLU A 1 279 ? -17.917 5.781 16.499 1.00 97.25 279 GLU A O 1
ATOM 2149 N N . ALA A 1 280 ? -16.970 7.119 14.967 1.00 97.94 280 ALA A N 1
ATOM 2150 C CA . ALA A 1 280 ? -16.564 6.038 14.072 1.00 97.94 280 ALA A CA 1
ATOM 2151 C C . ALA A 1 280 ? -15.570 5.079 14.746 1.00 97.94 280 ALA A C 1
ATOM 2153 O O . ALA A 1 280 ? -15.701 3.864 14.605 1.00 97.94 280 ALA A O 1
ATOM 2154 N N . LYS A 1 281 ? -14.628 5.619 15.528 1.00 97.88 281 LYS A N 1
ATOM 2155 C CA . LYS A 1 281 ? -13.688 4.847 16.344 1.00 97.88 281 LYS A CA 1
ATOM 2156 C C . LYS A 1 281 ? -14.406 3.956 17.338 1.00 97.88 281 LYS A C 1
ATOM 2158 O O . LYS A 1 281 ? -14.169 2.755 17.342 1.00 97.88 281 LYS A O 1
ATOM 2163 N N . LYS A 1 282 ? -15.348 4.508 18.100 1.00 97.75 282 LYS A N 1
ATOM 2164 C CA . LYS A 1 282 ? -16.137 3.718 19.046 1.00 97.75 282 LYS A CA 1
ATOM 2165 C C . LYS A 1 282 ? -16.897 2.579 18.356 1.00 97.75 282 LYS A C 1
ATOM 2167 O O . LYS A 1 282 ? -16.849 1.448 18.822 1.00 97.75 282 LYS A O 1
ATOM 2172 N N . ARG A 1 283 ? -17.542 2.854 17.214 1.00 98.19 283 ARG A N 1
ATOM 2173 C CA . ARG A 1 283 ? -18.235 1.817 16.426 1.00 98.19 283 ARG A CA 1
ATOM 2174 C C . ARG A 1 283 ? -17.282 0.712 15.969 1.00 98.19 283 ARG A C 1
ATOM 2176 O O . ARG A 1 283 ? -17.653 -0.455 16.015 1.00 98.19 283 ARG A O 1
ATOM 2183 N N . LEU A 1 284 ? -16.074 1.071 15.528 1.00 98.25 284 LEU A N 1
ATOM 2184 C CA . LEU A 1 284 ? -15.050 0.094 15.163 1.00 98.25 284 LEU A CA 1
ATOM 2185 C C . LEU A 1 284 ? -14.628 -0.736 16.377 1.00 98.25 284 LEU A C 1
ATOM 2187 O O . LEU A 1 284 ? -14.636 -1.956 16.290 1.00 98.25 284 LEU A O 1
ATOM 2191 N N . GLU A 1 285 ? -14.298 -0.100 17.500 1.00 97.88 285 GLU A N 1
ATOM 2192 C CA . GLU A 1 285 ? -13.875 -0.797 18.717 1.00 97.88 285 GLU A CA 1
ATOM 2193 C C . GLU A 1 285 ? -14.907 -1.815 19.204 1.00 97.88 285 GLU A C 1
ATOM 2195 O O . GLU A 1 285 ? -14.533 -2.922 19.588 1.00 97.88 285 GLU A O 1
ATOM 2200 N N . ASP A 1 286 ? -16.191 -1.454 19.169 1.00 97.62 286 ASP A N 1
ATOM 2201 C CA . ASP A 1 286 ? -17.284 -2.349 19.548 1.00 97.62 286 ASP A CA 1
ATOM 2202 C C . ASP A 1 286 ? -17.326 -3.585 18.628 1.00 97.62 286 ASP A C 1
ATOM 2204 O O . ASP A 1 286 ? -17.486 -4.708 19.107 1.00 97.62 286 ASP A O 1
ATOM 2208 N N . VAL A 1 287 ? -17.107 -3.407 17.317 1.00 97.12 287 VAL A N 1
ATOM 2209 C CA . VAL A 1 287 ? -17.015 -4.522 16.358 1.00 97.12 287 VAL A CA 1
ATOM 2210 C C . VAL A 1 287 ? -15.772 -5.381 16.604 1.00 97.12 287 VAL A C 1
ATOM 2212 O O . VAL A 1 287 ? -15.877 -6.603 16.569 1.00 97.12 287 VAL A O 1
ATOM 2215 N N . LEU A 1 288 ? -14.606 -4.779 16.864 1.00 96.25 288 LEU A N 1
ATOM 2216 C CA . LEU A 1 288 ? -13.364 -5.527 17.100 1.00 96.25 288 LEU A CA 1
ATOM 2217 C C . LEU A 1 288 ? -13.446 -6.383 18.373 1.00 96.25 288 LEU A C 1
ATOM 2219 O O . LEU A 1 288 ? -13.009 -7.531 18.369 1.00 96.25 288 LEU A O 1
ATOM 2223 N N . LYS A 1 289 ? -14.042 -5.849 19.445 1.00 95.50 289 LYS A N 1
ATOM 2224 C CA . LYS A 1 289 ? -14.257 -6.583 20.702 1.00 95.50 289 LYS A CA 1
ATOM 2225 C C . LYS A 1 289 ? -15.248 -7.738 20.521 1.00 95.50 289 LYS A C 1
ATOM 2227 O O . LYS A 1 289 ? -14.973 -8.839 20.986 1.00 95.50 289 LYS A O 1
ATOM 2232 N N . ASP A 1 290 ? -16.350 -7.514 19.800 1.00 93.81 290 ASP A N 1
ATOM 2233 C CA . ASP A 1 290 ? -17.338 -8.559 19.476 1.00 93.81 290 ASP A CA 1
ATOM 2234 C C . ASP A 1 290 ? -16.726 -9.712 18.660 1.00 93.81 290 ASP A C 1
ATOM 2236 O O . ASP A 1 290 ? -17.028 -10.879 18.902 1.00 93.81 290 ASP A O 1
ATOM 2240 N N . GLU A 1 291 ? -15.854 -9.403 17.698 1.00 89.06 291 GLU A N 1
ATOM 2241 C CA . GLU A 1 291 ? -15.167 -10.419 16.893 1.00 89.06 291 GLU A CA 1
ATOM 2242 C C . GLU A 1 291 ? -14.181 -11.261 17.715 1.00 89.06 291 GLU A C 1
ATOM 2244 O O . GLU A 1 291 ? -14.141 -12.484 17.555 1.00 89.06 291 GLU A O 1
ATOM 2249 N N . GLU A 1 292 ? -13.424 -10.622 18.613 1.00 88.50 292 GLU A N 1
ATOM 2250 C CA . GLU A 1 292 ? -12.482 -11.306 19.505 1.00 88.50 292 GLU A CA 1
ATOM 2251 C C . GLU A 1 292 ? -13.212 -12.238 20.486 1.00 88.50 292 GLU A C 1
ATOM 2253 O O . GLU A 1 292 ? -12.810 -13.388 20.662 1.00 88.50 292 GLU A O 1
ATOM 2258 N N . GLU A 1 293 ? -14.332 -11.796 21.072 1.00 86.94 293 GLU A N 1
ATOM 2259 C CA . GLU A 1 293 ? -15.145 -12.621 21.979 1.00 86.94 293 GLU A CA 1
ATOM 2260 C C . GLU A 1 293 ? -15.739 -13.858 21.289 1.00 86.94 293 GLU A C 1
ATOM 2262 O O . GLU A 1 293 ? -15.854 -14.924 21.900 1.00 86.94 293 GLU A O 1
ATOM 2267 N N . LYS A 1 294 ? -16.107 -13.737 20.009 1.00 82.12 294 LYS A N 1
ATOM 2268 C CA . LYS A 1 294 ? -16.661 -14.843 19.213 1.00 82.12 294 LYS A CA 1
ATOM 2269 C C . LYS A 1 294 ? -15.590 -15.772 18.642 1.00 82.12 294 LYS A C 1
ATOM 2271 O O . LYS A 1 294 ? -15.928 -16.858 18.172 1.00 82.12 294 LYS A O 1
ATOM 2276 N N . GLY A 1 295 ? -14.319 -15.367 18.675 1.00 73.44 295 GLY A N 1
ATOM 2277 C CA . GLY A 1 295 ? -13.219 -16.086 18.033 1.00 73.44 295 GLY A CA 1
ATOM 2278 C C . GLY A 1 295 ? -13.361 -16.173 16.509 1.00 73.44 295 GLY A C 1
ATOM 2279 O O . GLY A 1 295 ? -12.829 -17.099 15.901 1.00 73.44 295 GLY A O 1
ATOM 2280 N N . GLU A 1 296 ? -14.103 -15.249 15.892 1.00 63.72 296 GLU A N 1
ATOM 2281 C CA . GLU A 1 296 ? -14.423 -15.257 14.454 1.00 63.72 296 GLU A CA 1
ATOM 2282 C C . GLU A 1 296 ? -13.359 -14.563 13.581 1.00 63.72 296 GLU A C 1
ATOM 2284 O O . GLU A 1 296 ? -13.472 -14.545 12.351 1.00 63.72 296 GLU A O 1
ATOM 2289 N N . THR A 1 297 ? -12.316 -14.021 14.210 1.00 58.28 297 THR A N 1
ATOM 2290 C CA . THR A 1 297 ? -11.232 -13.253 13.587 1.00 58.28 297 THR A CA 1
ATOM 2291 C C . THR A 1 297 ? -10.104 -14.087 12.985 1.00 58.28 297 THR A C 1
ATOM 2293 O O . THR A 1 297 ? -9.234 -13.494 12.347 1.00 58.28 297 THR A O 1
ATOM 2296 N N . ARG A 1 298 ? -10.115 -15.419 13.142 1.00 51.91 298 ARG A N 1
ATOM 2297 C CA . ARG A 1 298 ? -9.080 -16.351 12.652 1.00 51.91 298 ARG A CA 1
ATOM 2298 C C . ARG A 1 298 ? -9.602 -17.344 11.619 1.00 51.91 298 ARG A C 1
ATOM 2300 O O . ARG A 1 298 ? -10.750 -17.814 11.772 1.00 51.91 298 ARG A O 1
#

Solvent-accessible surface area (backbone atoms only — not comparable to full-atom values): 17097 Å² total; per-residue (Å²): 136,87,87,86,89,82,90,81,84,92,79,82,85,83,77,77,85,76,72,77,77,72,63,56,58,62,55,53,54,50,54,53,56,51,60,71,66,68,81,76,78,88,52,68,69,58,62,47,55,59,58,54,56,78,64,92,33,59,59,43,66,78,39,76,91,73,47,96,61,62,79,64,60,84,73,54,97,55,34,37,34,55,37,26,64,74,90,63,92,56,64,82,80,81,54,77,41,79,47,71,42,63,76,47,45,23,48,39,36,58,54,44,54,55,58,74,72,52,63,93,88,53,87,72,74,46,42,69,56,22,23,41,37,44,41,42,36,34,61,59,8,61,70,64,74,36,64,62,52,73,67,47,53,54,33,48,49,53,25,46,75,42,51,30,43,65,66,60,40,52,64,70,64,59,76,57,68,66,63,51,50,52,46,50,57,30,59,73,50,53,43,68,83,48,92,35,34,34,38,28,46,50,53,78,91,45,70,47,59,69,65,56,40,46,51,44,17,59,54,46,54,74,42,86,75,35,42,27,18,34,23,34,32,30,32,89,87,67,30,27,35,37,32,32,31,28,84,66,59,28,50,34,18,64,59,21,39,78,62,75,32,35,69,36,52,36,46,16,34,27,68,42,72,95,54,51,41,70,56,52,48,51,56,48,50,55,51,55,52,53,33,59,75,68,60,69,48,103